Protein AF-A0A2P9BVN7-F1 (afdb_monomer_lite)

Radius of gyration: 38.84 Å; chains: 1; bounding box: 93×52×122 Å

Foldseek 3Di:
DVVVVVVVVVVVVVVVVPVVDPPFDFDWDDPPDQAPDTWTAGPVRDIQHDEDPQADDRRRPHGDDCCFPRVPDPPDPDTSVVVAAVWDADSDPVRIAHDLPQQADDRGSPQGDDQQRDPVSPQQVQFRWDADVVQLEIDTHHDPQFDFDPPDQWDWDDGPPDTHTYGGHRPDGDDPDPDPDDDDPDPDVDDDDDDDD

pLDDT: mean 83.1, std 14.67, range [40.97, 97.5]

Structure (mmCIF, N/CA/C/O backbone):
data_AF-A0A2P9BVN7-F1
#
_entry.id   AF-A0A2P9BVN7-F1
#
loop_
_atom_site.group_PDB
_atom_site.id
_atom_site.type_symbol
_atom_site.label_atom_id
_atom_site.label_alt_id
_atom_site.label_comp_id
_atom_site.label_asym_id
_atom_site.label_entity_id
_atom_site.label_seq_id
_atom_site.pdbx_PDB_ins_code
_atom_site.Cartn_x
_atom_site.Cartn_y
_atom_site.Cartn_z
_atom_site.occupancy
_atom_site.B_iso_or_equiv
_atom_site.auth_seq_id
_atom_site.auth_comp_id
_atom_site.auth_asym_id
_atom_site.auth_atom_id
_atom_site.pdbx_PDB_model_num
ATOM 1 N N . MET A 1 1 ? -20.961 -39.407 68.412 1.00 56.50 1 MET A N 1
ATOM 2 C CA . MET A 1 1 ? -19.931 -38.350 68.551 1.00 56.50 1 MET A CA 1
ATOM 3 C C . MET A 1 1 ? -19.096 -38.144 67.285 1.00 56.50 1 MET A C 1
ATOM 5 O O . MET A 1 1 ? -19.063 -37.023 66.804 1.00 56.50 1 MET A O 1
ATOM 9 N N . PHE A 1 2 ? -18.500 -39.183 66.683 1.00 54.12 2 PHE A N 1
ATOM 10 C CA . PHE A 1 2 ? -17.603 -39.045 65.514 1.00 54.12 2 PHE A CA 1
ATOM 11 C C . PHE A 1 2 ? -18.222 -38.421 64.242 1.00 54.12 2 PHE A C 1
ATOM 13 O O . PHE A 1 2 ? -17.578 -37.610 63.584 1.00 54.12 2 PHE A O 1
ATOM 20 N N . ARG A 1 3 ? -19.485 -38.735 63.909 1.00 56.94 3 ARG A N 1
ATOM 21 C CA . ARG A 1 3 ? -20.159 -38.175 62.716 1.00 56.94 3 ARG A CA 1
ATOM 22 C C . ARG A 1 3 ? -20.467 -36.677 62.811 1.00 56.94 3 ARG A C 1
ATOM 24 O O . ARG A 1 3 ? -20.423 -35.986 61.802 1.00 56.94 3 ARG A O 1
ATOM 31 N N . PHE A 1 4 ? -20.736 -36.171 64.015 1.00 59.38 4 PHE A N 1
ATOM 32 C CA . PHE A 1 4 ? -20.960 -34.737 64.239 1.00 59.38 4 PHE A CA 1
ATOM 33 C C . PHE A 1 4 ? -19.665 -33.935 64.074 1.00 59.38 4 PHE A C 1
ATOM 35 O O . PHE A 1 4 ? -19.679 -32.848 63.511 1.00 59.38 4 PHE A O 1
ATOM 42 N N . TYR A 1 5 ? -18.535 -34.503 64.501 1.00 63.19 5 TYR A N 1
ATOM 43 C CA . TYR A 1 5 ? -17.227 -33.859 64.392 1.00 63.19 5 TYR A CA 1
ATOM 44 C C . TYR A 1 5 ? -16.761 -33.735 62.931 1.00 63.19 5 TYR A C 1
ATOM 46 O O . TYR A 1 5 ? -16.241 -32.697 62.534 1.00 63.19 5 TYR A O 1
ATOM 54 N N . GLN A 1 6 ? -17.036 -34.745 62.095 1.00 68.62 6 GLN A N 1
ATOM 55 C CA . GLN A 1 6 ? -16.766 -34.676 60.652 1.00 68.62 6 GLN A CA 1
ATOM 56 C C . GLN A 1 6 ? -17.621 -33.626 59.925 1.00 68.62 6 GLN A C 1
ATOM 58 O O . GLN A 1 6 ? -17.113 -32.947 59.037 1.00 68.62 6 GLN A O 1
ATOM 63 N N . LEU A 1 7 ? -18.889 -33.453 60.318 1.00 69.62 7 LEU A N 1
ATOM 64 C CA . LEU A 1 7 ? -19.764 -32.404 59.776 1.00 69.62 7 LEU A CA 1
ATOM 65 C C . LEU A 1 7 ? -19.254 -30.997 60.116 1.00 69.62 7 LEU A C 1
ATOM 67 O O . LEU A 1 7 ? -19.252 -30.122 59.254 1.00 69.62 7 LEU A O 1
ATOM 71 N N . ILE A 1 8 ? -18.775 -30.795 61.346 1.00 76.19 8 ILE A N 1
ATOM 72 C CA . ILE A 1 8 ? -18.228 -29.508 61.799 1.00 76.19 8 ILE A CA 1
ATOM 73 C C . ILE A 1 8 ? -16.921 -29.180 61.065 1.00 76.19 8 ILE A C 1
ATOM 75 O O . ILE A 1 8 ? -16.754 -28.057 60.599 1.00 76.19 8 ILE A O 1
ATOM 79 N N . ILE A 1 9 ? -16.024 -30.158 60.893 1.00 76.88 9 ILE A N 1
ATOM 80 C CA . ILE A 1 9 ? -14.783 -29.973 60.121 1.00 76.88 9 ILE A CA 1
ATOM 81 C C . ILE A 1 9 ? -15.097 -29.662 58.652 1.00 76.88 9 ILE A C 1
ATOM 83 O O . ILE A 1 9 ? -14.480 -28.773 58.073 1.00 76.88 9 ILE A O 1
ATOM 87 N N . GLY A 1 10 ? -16.076 -30.350 58.056 1.00 74.94 10 GLY A N 1
ATOM 88 C CA . GLY A 1 10 ? -16.514 -30.083 56.684 1.00 74.94 10 GLY A CA 1
ATOM 89 C C . GLY A 1 10 ? -17.050 -28.660 56.501 1.00 74.94 10 GLY A C 1
ATOM 90 O O . GLY A 1 10 ? -16.651 -27.975 55.564 1.00 74.94 10 GLY A O 1
ATOM 91 N N . LEU A 1 11 ? -17.889 -28.184 57.428 1.00 76.56 11 LEU A N 1
ATOM 92 C CA . LEU A 1 11 ? -18.397 -26.807 57.433 1.00 76.56 11 LEU A CA 1
ATOM 93 C C . LEU A 1 11 ? -17.270 -25.780 57.593 1.00 76.56 11 LEU A C 1
ATOM 95 O O . LEU A 1 11 ? -17.215 -24.825 56.825 1.00 76.56 11 LEU A O 1
ATOM 99 N N . LEU A 1 12 ? -16.344 -25.992 58.532 1.00 75.50 12 LEU A N 1
ATOM 100 C CA . LEU A 1 12 ? -15.201 -25.097 58.745 1.00 75.50 12 LEU A CA 1
ATOM 101 C C . LEU A 1 12 ? -14.278 -25.026 57.521 1.00 75.50 12 LEU A C 1
ATOM 103 O O . LEU A 1 12 ? -13.792 -23.949 57.190 1.00 75.50 12 LEU A O 1
ATOM 107 N N . LEU A 1 13 ? -14.073 -26.142 56.814 1.00 72.44 13 LEU A N 1
ATOM 108 C CA . LEU A 1 13 ? -13.312 -26.159 55.565 1.00 72.44 13 LEU A CA 1
ATOM 109 C C . LEU A 1 13 ? -14.044 -25.412 54.444 1.00 72.44 13 LEU A C 1
ATOM 111 O O . LEU A 1 13 ? -13.405 -24.656 53.724 1.00 72.44 13 LEU A O 1
ATOM 115 N N . ILE A 1 14 ? -15.367 -25.559 54.316 1.00 70.19 14 ILE A N 1
ATOM 116 C CA . ILE A 1 14 ? -16.163 -24.807 53.330 1.00 70.19 14 ILE A CA 1
ATOM 117 C C . ILE A 1 14 ? -16.091 -23.300 53.606 1.00 70.19 14 ILE A C 1
ATOM 119 O O . ILE A 1 14 ? -15.842 -22.538 52.677 1.00 70.19 14 ILE A O 1
ATOM 123 N N . PHE A 1 15 ? -16.231 -22.867 54.864 1.00 66.75 15 PHE A N 1
ATOM 124 C CA . PHE A 1 15 ? -16.061 -21.458 55.241 1.00 66.75 15 PHE A CA 1
ATOM 125 C C . PHE A 1 15 ? -14.635 -20.954 54.965 1.00 66.75 15 PHE A C 1
ATOM 127 O O . PHE A 1 15 ? -14.479 -19.887 54.381 1.00 66.75 15 PHE A O 1
ATOM 134 N N . TYR A 1 16 ? -13.603 -21.749 55.271 1.00 67.69 16 TYR A N 1
ATOM 135 C CA . TYR A 1 16 ? -12.208 -21.428 54.942 1.00 67.69 16 TYR A CA 1
ATOM 136 C C . TYR A 1 16 ? -11.966 -21.313 53.426 1.00 67.69 16 TYR A C 1
ATOM 138 O O . TYR A 1 16 ? -11.215 -20.450 52.974 1.00 67.69 16 TYR A O 1
ATOM 146 N N . PHE A 1 17 ? -12.608 -22.160 52.615 1.00 59.84 17 PHE A N 1
ATOM 147 C CA . PHE A 1 17 ? -12.540 -22.067 51.156 1.00 59.84 17 PHE A CA 1
ATOM 148 C C . PHE A 1 17 ? -13.314 -20.854 50.616 1.00 59.84 17 PHE A C 1
ATOM 150 O O . PHE A 1 17 ? -12.826 -20.208 49.693 1.00 59.84 17 PHE A O 1
ATOM 157 N N . LEU A 1 18 ? -14.460 -20.497 51.201 1.00 58.28 18 LEU A N 1
ATOM 158 C CA . LEU A 1 18 ? -15.236 -19.314 50.810 1.00 58.28 18 LEU A CA 1
ATOM 159 C C . LEU A 1 18 ? -14.530 -17.995 51.163 1.00 58.28 18 LEU A C 1
ATOM 161 O O . LEU A 1 18 ? -14.617 -17.055 50.387 1.00 58.28 18 LEU A O 1
ATOM 165 N N . GLU A 1 19 ? -13.785 -17.923 52.270 1.00 57.88 19 GLU A N 1
ATOM 166 C CA . GLU A 1 19 ? -12.965 -16.741 52.598 1.00 57.88 19 GLU A CA 1
ATOM 167 C C . GLU A 1 19 ? -11.721 -16.608 51.705 1.00 57.88 19 GLU A C 1
ATOM 169 O O . GLU A 1 19 ? -11.224 -15.507 51.472 1.00 57.88 19 GLU A O 1
ATOM 174 N N . LYS A 1 20 ? -11.192 -17.727 51.195 1.00 56.47 20 LYS A N 1
ATOM 175 C CA . LYS A 1 20 ? -9.976 -17.743 50.368 1.00 56.47 20 LYS A CA 1
ATOM 176 C C . LYS A 1 20 ? -10.253 -17.464 48.889 1.00 56.47 20 LYS A C 1
ATOM 178 O O . LYS A 1 20 ? -9.369 -16.990 48.177 1.00 56.47 20 LYS A O 1
ATOM 183 N N . TYR A 1 21 ? -11.470 -17.751 48.435 1.00 57.88 21 TYR A N 1
ATOM 184 C CA . TYR A 1 21 ? -11.971 -17.376 47.121 1.00 57.88 21 TYR A CA 1
ATOM 185 C C . TYR A 1 21 ? -12.874 -16.152 47.276 1.00 57.88 21 TYR A C 1
ATOM 187 O O . TYR A 1 21 ? -14.077 -16.294 47.469 1.00 57.88 21 TYR A O 1
ATOM 195 N N . ASN A 1 22 ? -12.307 -14.949 47.140 1.00 49.94 22 ASN A N 1
ATOM 196 C CA . ASN A 1 22 ? -13.095 -13.751 46.843 1.00 49.94 22 ASN A CA 1
ATOM 197 C C . ASN A 1 22 ? -13.774 -13.962 45.483 1.00 49.94 22 ASN A C 1
ATOM 199 O O . ASN A 1 22 ? -13.232 -13.616 44.434 1.00 49.94 22 ASN A O 1
ATOM 203 N N . ILE A 1 23 ? -14.939 -14.608 45.491 1.00 57.91 23 ILE A N 1
ATOM 204 C CA . ILE A 1 23 ? -15.834 -14.662 44.344 1.00 57.91 23 ILE A CA 1
ATOM 205 C C . ILE A 1 23 ? -16.400 -13.252 44.238 1.00 57.91 23 ILE A C 1
ATOM 207 O O . ILE A 1 23 ? -17.383 -12.913 44.892 1.00 57.91 23 ILE A O 1
ATOM 211 N N . THR A 1 24 ? -15.723 -12.404 43.469 1.00 57.44 24 THR A N 1
ATOM 212 C CA . THR A 1 24 ? -16.203 -11.066 43.142 1.00 57.44 24 THR A CA 1
ATOM 213 C C . THR A 1 24 ? -17.508 -11.228 42.369 1.00 57.44 24 THR A C 1
ATOM 215 O O . THR A 1 24 ? -17.513 -11.562 41.183 1.00 57.44 24 THR A O 1
ATOM 218 N N . PHE A 1 25 ? -18.638 -11.057 43.051 1.00 61.78 25 PHE A N 1
ATOM 219 C CA . PHE A 1 25 ? -19.948 -11.088 42.415 1.00 61.78 25 PHE A CA 1
ATOM 220 C C . PHE A 1 25 ? -20.148 -9.769 41.671 1.00 61.78 25 PHE A C 1
ATOM 222 O O . PHE A 1 25 ? -20.541 -8.768 42.267 1.00 61.78 25 PHE A O 1
ATOM 229 N N . CYS A 1 26 ? -19.889 -9.769 40.362 1.00 67.56 26 CYS A N 1
ATOM 230 C CA . CYS A 1 26 ? -20.399 -8.718 39.488 1.00 67.56 26 CYS A CA 1
ATOM 231 C C . CYS A 1 26 ? -21.925 -8.810 39.516 1.00 67.56 26 CYS A C 1
ATOM 233 O O . CYS A 1 26 ? -22.494 -9.823 39.110 1.00 67.56 26 CYS A O 1
ATOM 235 N N . LYS A 1 27 ? -22.582 -7.788 40.063 1.00 80.19 27 LYS A N 1
ATOM 236 C CA . LYS A 1 27 ? -24.043 -7.692 40.051 1.00 80.19 27 LYS A CA 1
ATOM 237 C C . LYS A 1 27 ? -24.467 -6.829 38.882 1.00 80.19 27 LYS A C 1
ATOM 239 O O . LYS A 1 27 ? -23.836 -5.803 38.636 1.00 80.19 27 LYS A O 1
ATOM 244 N N . ASP A 1 28 ? -25.549 -7.213 38.223 1.00 85.69 28 ASP A N 1
ATOM 245 C CA . ASP A 1 28 ? -26.169 -6.367 37.210 1.00 85.69 28 ASP A CA 1
ATOM 246 C C . ASP A 1 28 ? -26.603 -5.035 37.831 1.00 85.69 28 ASP A C 1
ATOM 248 O O . ASP A 1 28 ? -27.020 -4.961 38.995 1.00 85.69 28 ASP A O 1
ATOM 252 N N . CYS A 1 29 ? -26.493 -3.964 37.054 1.00 86.38 29 CYS A N 1
ATOM 253 C CA . CYS A 1 29 ? -26.949 -2.649 37.481 1.00 86.38 29 CYS A CA 1
ATOM 254 C C . CYS A 1 29 ? -28.466 -2.610 37.698 1.00 86.38 29 CYS A C 1
ATOM 256 O O . CYS A 1 29 ? -29.245 -3.229 36.974 1.00 86.38 29 CYS A O 1
ATOM 258 N N . VAL A 1 30 ? -28.904 -1.797 38.661 1.00 84.62 30 VAL A N 1
ATOM 259 C CA . VAL A 1 30 ? -30.325 -1.477 38.824 1.00 84.62 30 VAL A CA 1
ATOM 260 C C . VAL A 1 30 ? -30.715 -0.442 37.772 1.00 84.62 30 VAL A C 1
ATOM 262 O O . VAL A 1 30 ? -30.080 0.605 37.661 1.00 84.62 30 VAL A O 1
ATOM 265 N N . ASN A 1 31 ? -31.767 -0.723 37.005 1.00 82.25 31 ASN A N 1
ATOM 266 C CA . ASN A 1 31 ? -32.313 0.237 36.049 1.00 82.25 31 ASN A CA 1
ATOM 267 C C . ASN A 1 31 ? -32.971 1.430 36.769 1.00 82.25 31 ASN A C 1
ATOM 269 O O . ASN A 1 31 ? -33.687 1.213 37.751 1.00 82.25 31 ASN A O 1
ATOM 273 N N . PRO A 1 32 ? -32.812 2.672 36.267 1.00 84.44 32 PRO A N 1
ATOM 274 C CA . PRO A 1 32 ? -32.153 3.054 35.010 1.00 84.44 32 PRO A CA 1
ATOM 275 C C . PRO A 1 32 ? -30.629 3.235 35.135 1.00 84.44 32 PRO A C 1
ATOM 277 O O . PRO A 1 32 ? -30.142 3.777 36.124 1.00 84.44 32 PRO A O 1
ATOM 280 N N . HIS A 1 33 ? -29.886 2.857 34.090 1.00 87.38 33 HIS A N 1
ATOM 281 C CA . HIS A 1 33 ? -28.441 3.086 33.981 1.00 87.38 33 HIS A CA 1
ATOM 282 C C . HIS A 1 33 ? -28.049 3.737 32.646 1.00 87.38 33 HIS A C 1
ATOM 284 O O . HIS A 1 33 ? -28.783 3.665 31.663 1.00 87.38 33 HIS A O 1
ATOM 290 N N . ASN A 1 34 ? -26.860 4.347 32.595 1.00 90.25 34 ASN A N 1
ATOM 291 C CA . ASN A 1 34 ? -26.387 5.092 31.420 1.00 90.25 34 ASN A CA 1
ATOM 292 C C . ASN A 1 34 ? -25.672 4.252 30.346 1.00 90.25 34 ASN A C 1
ATOM 294 O O . ASN A 1 34 ? -25.486 4.766 29.238 1.00 90.25 34 ASN A O 1
ATOM 298 N N . CYS A 1 35 ? -25.294 3.001 30.645 1.00 92.00 35 CYS A N 1
ATOM 299 C CA . CYS A 1 35 ? -24.662 2.103 29.673 1.00 92.00 35 CYS A CA 1
ATOM 300 C C . CYS A 1 35 ? -25.594 1.817 28.494 1.00 92.00 35 CYS A C 1
ATOM 302 O O . CYS A 1 35 ? -26.784 1.577 28.694 1.00 92.00 35 CYS A O 1
ATOM 304 N N . LYS A 1 36 ? -25.038 1.797 27.278 1.00 93.56 36 LYS A N 1
ATOM 305 C CA . LYS A 1 36 ? -25.763 1.386 26.068 1.00 93.56 36 LYS A CA 1
ATOM 306 C C . LYS A 1 36 ? -26.104 -0.113 26.050 1.00 93.56 36 LYS A C 1
ATOM 308 O O . LYS A 1 36 ? -27.169 -0.468 25.554 1.00 93.56 36 LYS A O 1
ATOM 313 N N . HIS A 1 37 ? -25.207 -0.949 26.579 1.00 90.94 37 HIS A N 1
ATOM 314 C CA . HIS A 1 37 ? -25.335 -2.415 26.640 1.00 90.94 37 HIS A CA 1
ATOM 315 C C . HIS A 1 37 ? -25.238 -2.902 28.091 1.00 90.94 37 HIS A C 1
ATOM 317 O O . HIS A 1 37 ? -25.788 -2.260 28.987 1.00 90.94 37 HIS A O 1
ATOM 323 N N . ASP A 1 38 ? -24.542 -4.017 28.320 1.00 90.69 38 ASP A N 1
ATOM 324 C CA . ASP A 1 38 ? -24.439 -4.666 29.621 1.00 90.69 38 ASP A CA 1
ATOM 325 C C . ASP A 1 38 ? -23.754 -3.772 30.662 1.00 90.69 38 ASP A C 1
ATOM 327 O O . ASP A 1 38 ? -22.760 -3.085 30.390 1.00 90.69 38 ASP A O 1
ATOM 331 N N . CYS A 1 39 ? -24.296 -3.805 31.879 1.00 91.81 39 CYS A N 1
ATOM 332 C CA . CYS A 1 39 ? -23.891 -2.963 32.993 1.00 91.81 39 CYS A CA 1
ATOM 333 C C . CYS A 1 39 ? -23.713 -3.793 34.260 1.00 91.81 39 CYS A C 1
ATOM 335 O O . CYS A 1 39 ? -24.646 -4.470 34.694 1.00 91.81 39 CYS A O 1
ATOM 337 N N . TYR A 1 40 ? -22.553 -3.649 34.900 1.00 90.50 40 TYR A N 1
ATOM 338 C CA . TYR A 1 40 ? -22.226 -4.318 36.156 1.00 90.50 40 TYR A CA 1
ATOM 339 C C . TYR A 1 40 ? -21.770 -3.324 37.223 1.00 90.50 40 TYR A C 1
ATOM 341 O O . TYR A 1 40 ? -21.139 -2.309 36.926 1.00 90.50 40 TYR A O 1
ATOM 349 N N . VAL A 1 41 ? -22.058 -3.635 38.483 1.00 88.00 41 VAL A N 1
ATOM 350 C CA . VAL A 1 41 ? -21.594 -2.886 39.653 1.00 88.00 41 VAL A CA 1
ATOM 351 C C . VAL A 1 41 ? -20.525 -3.697 40.380 1.00 88.00 41 VAL A C 1
ATOM 353 O O . VAL A 1 41 ? -20.730 -4.868 40.707 1.00 88.00 41 VAL A O 1
ATOM 356 N N . LEU A 1 42 ? -19.383 -3.057 40.627 1.00 83.44 42 LEU A N 1
ATOM 357 C CA . LEU A 1 42 ? -18.269 -3.592 41.413 1.00 83.44 42 LEU A CA 1
ATOM 358 C C . LEU A 1 42 ? -18.437 -3.255 42.905 1.00 83.44 42 LEU A C 1
ATOM 360 O O . LEU A 1 42 ? -19.229 -2.386 43.267 1.00 83.44 42 LEU A O 1
ATOM 364 N N . GLU A 1 43 ? -17.651 -3.900 43.771 1.00 74.31 43 GLU A N 1
ATOM 365 C CA . GLU A 1 43 ? -17.751 -3.782 45.241 1.00 74.31 43 GLU A CA 1
ATOM 366 C C . GLU A 1 43 ? -17.656 -2.331 45.771 1.00 74.31 43 GLU A C 1
ATOM 368 O O . GLU A 1 43 ? -18.271 -2.007 46.783 1.00 74.31 43 GLU A O 1
ATOM 373 N N . ASP A 1 44 ? -16.995 -1.429 45.037 1.00 76.88 44 ASP A N 1
ATOM 374 C CA . ASP A 1 44 ? -16.857 -0.000 45.372 1.00 76.88 44 ASP A CA 1
ATOM 375 C C . ASP A 1 44 ? -18.019 0.896 44.872 1.00 76.88 44 ASP A C 1
ATOM 377 O O . ASP A 1 44 ? -17.838 2.107 44.732 1.00 76.88 44 ASP A O 1
ATOM 381 N N . ASN A 1 45 ? -19.183 0.343 44.501 1.00 76.12 45 ASN A N 1
ATOM 382 C CA . ASN A 1 45 ? -20.253 1.065 43.779 1.00 76.12 45 ASN A CA 1
ATOM 383 C C . ASN A 1 45 ? -19.804 1.681 42.436 1.00 76.12 45 ASN A C 1
ATOM 385 O O . ASN A 1 45 ? -20.439 2.597 41.908 1.00 76.12 45 ASN A O 1
ATOM 389 N N . LYS A 1 46 ? -18.710 1.184 41.851 1.00 82.75 46 LYS A N 1
ATOM 390 C CA . LYS A 1 46 ? -18.262 1.607 40.519 1.00 82.75 46 LYS A CA 1
ATOM 391 C C . LYS A 1 46 ? -19.072 0.876 39.456 1.00 82.75 46 LYS A C 1
ATOM 393 O O . LYS A 1 46 ? -19.160 -0.351 39.483 1.00 82.75 46 LYS A O 1
ATOM 398 N N . GLN A 1 47 ? -19.630 1.640 38.525 1.00 86.38 47 GLN A N 1
ATOM 399 C CA . GLN A 1 47 ? -20.355 1.124 37.373 1.00 86.38 47 GLN A CA 1
ATOM 400 C C . GLN A 1 47 ? -19.376 0.797 36.240 1.00 86.38 47 GLN A C 1
ATOM 402 O O . GLN A 1 47 ? -18.540 1.624 35.876 1.00 86.38 47 GLN A O 1
ATOM 407 N N . LEU A 1 48 ? -19.495 -0.403 35.685 1.00 89.69 48 LEU A N 1
ATOM 408 C CA . LEU A 1 48 ? -18.739 -0.885 34.538 1.00 89.69 48 LEU A CA 1
ATOM 409 C C . LEU A 1 48 ? -19.713 -1.168 33.392 1.00 89.69 48 LEU A C 1
ATOM 411 O O . LEU A 1 48 ? -20.597 -2.012 33.534 1.00 89.69 48 LEU A O 1
ATOM 415 N N . CYS A 1 49 ? -19.528 -0.494 32.258 1.00 92.50 49 CYS A N 1
ATOM 416 C CA . CYS A 1 49 ? -20.228 -0.817 31.018 1.00 92.50 49 CYS A CA 1
ATOM 417 C C . CYS A 1 49 ? -19.347 -1.730 30.154 1.00 92.50 49 CYS A C 1
ATOM 419 O O . CYS A 1 49 ? -18.186 -1.401 29.898 1.00 92.50 49 CYS A O 1
ATOM 421 N N . LEU A 1 50 ? -19.887 -2.858 29.687 1.00 93.00 50 LEU A N 1
ATOM 422 C CA . LEU A 1 50 ? -19.234 -3.680 28.666 1.00 93.00 50 LEU A CA 1
ATOM 423 C C . LEU A 1 50 ? -19.684 -3.202 27.284 1.00 93.00 50 LEU A C 1
ATOM 425 O O . LEU A 1 50 ? -20.860 -3.276 26.937 1.00 93.00 50 LEU A O 1
ATOM 429 N N . CYS A 1 51 ? -18.737 -2.681 26.507 1.00 93.44 51 CYS A N 1
ATOM 430 C CA . CYS A 1 51 ? -18.996 -2.176 25.163 1.00 93.44 51 CYS A CA 1
ATOM 431 C C . CYS A 1 51 ? -18.847 -3.278 24.115 1.00 93.44 51 CYS A C 1
ATOM 433 O O . CYS A 1 51 ? -18.028 -4.187 24.275 1.00 93.44 51 CYS A O 1
ATOM 435 N N . ASN A 1 52 ? -19.574 -3.153 23.002 1.00 91.44 52 ASN A N 1
ATOM 436 C CA . ASN A 1 52 ? -19.305 -3.981 21.831 1.00 91.44 52 ASN A CA 1
ATOM 437 C C . ASN A 1 52 ? -17.958 -3.607 21.200 1.00 91.44 52 ASN A C 1
ATOM 439 O O . ASN A 1 52 ? -17.405 -2.535 21.445 1.00 91.44 52 ASN A O 1
ATOM 443 N N . GLU A 1 53 ? -17.428 -4.485 20.345 1.00 88.75 53 GLU A N 1
ATOM 444 C CA . GLU A 1 53 ? -16.059 -4.355 19.836 1.00 88.75 53 GLU A CA 1
ATOM 445 C C . GLU A 1 53 ? -15.778 -3.025 19.112 1.00 88.75 53 GLU A C 1
ATOM 447 O O . GLU A 1 53 ? -14.631 -2.573 19.102 1.00 88.75 53 GLU A O 1
ATOM 452 N N . ASN A 1 54 ? -16.789 -2.419 18.478 1.00 88.12 54 ASN A N 1
ATOM 453 C CA . ASN A 1 54 ? -16.675 -1.186 17.693 1.00 88.12 54 ASN A CA 1
ATOM 454 C C . ASN A 1 54 ? -17.009 0.095 18.487 1.00 88.12 54 ASN A C 1
ATOM 456 O O . ASN A 1 54 ? -17.017 1.193 17.922 1.00 88.12 54 ASN A O 1
ATOM 460 N N . GLU A 1 55 ? -17.273 -0.037 19.783 1.00 92.12 55 GLU A N 1
ATOM 461 C CA . GLU A 1 55 ? -17.703 1.043 20.662 1.00 92.12 55 GLU A CA 1
ATOM 462 C C . GLU A 1 55 ? -16.679 1.339 21.751 1.00 92.12 55 GLU A C 1
ATOM 464 O O . GLU A 1 55 ? -15.828 0.518 22.097 1.00 92.12 55 GLU A O 1
ATOM 469 N N . LYS A 1 56 ? -16.785 2.543 22.305 1.00 91.06 56 LYS A N 1
ATOM 470 C CA . LYS A 1 56 ? -15.919 3.035 23.366 1.00 91.06 56 LYS A CA 1
ATOM 471 C C . LYS A 1 56 ? -16.616 4.091 24.226 1.00 91.06 56 LYS A C 1
ATOM 473 O O . LYS A 1 56 ? -17.762 4.486 23.989 1.00 91.06 56 LYS A O 1
ATOM 478 N N . GLY A 1 57 ? -15.858 4.598 25.193 1.00 91.75 57 GLY A N 1
ATOM 479 C CA . GLY A 1 57 ? -16.312 5.593 26.157 1.00 91.75 57 GLY A CA 1
ATOM 480 C C . GLY A 1 57 ? -16.946 4.937 27.378 1.00 91.75 57 GLY A C 1
ATOM 481 O O . GLY A 1 57 ? -17.254 3.749 27.368 1.00 91.75 57 GLY A O 1
ATOM 482 N N . ILE A 1 58 ? -17.136 5.725 28.436 1.00 92.06 58 ILE A N 1
ATOM 483 C CA . ILE A 1 58 ? -17.594 5.209 29.735 1.00 92.06 58 ILE A CA 1
ATOM 484 C C . ILE A 1 58 ? -18.990 4.566 29.663 1.00 92.06 58 ILE A C 1
ATOM 486 O O . ILE A 1 58 ? -19.260 3.640 30.411 1.00 92.06 58 ILE A O 1
ATOM 490 N N . ASP A 1 59 ? -19.823 5.015 28.716 1.00 94.56 59 ASP A N 1
ATOM 491 C CA . ASP A 1 59 ? -21.203 4.557 28.497 1.00 94.56 59 ASP A CA 1
ATOM 492 C C . ASP A 1 59 ? -21.388 3.721 27.211 1.00 94.56 59 ASP A C 1
ATOM 494 O O . ASP A 1 59 ? -22.520 3.374 26.861 1.00 94.56 59 ASP A O 1
ATOM 498 N N . CYS A 1 60 ? -20.316 3.443 26.458 1.00 94.69 60 CYS A N 1
ATOM 499 C CA . CYS A 1 60 ? -20.368 2.753 25.155 1.00 94.69 60 CYS A CA 1
ATOM 500 C C . CYS A 1 60 ? -21.199 3.472 24.067 1.00 94.69 60 CYS A C 1
ATOM 502 O O . CYS A 1 60 ? -21.791 2.842 23.190 1.00 94.69 60 CYS A O 1
ATOM 504 N N . LYS A 1 61 ? -21.287 4.807 24.125 1.00 94.75 61 LYS A N 1
ATOM 505 C CA . LYS A 1 61 ? -22.055 5.629 23.164 1.00 94.75 61 LYS A CA 1
ATOM 506 C C . LYS A 1 61 ? -21.210 6.170 22.011 1.00 94.75 61 LYS A C 1
ATOM 508 O O . LYS A 1 61 ? -21.767 6.666 21.035 1.00 94.75 61 LYS A O 1
ATOM 513 N N . GLU A 1 62 ? -19.888 6.085 22.117 1.00 91.81 62 GLU A N 1
ATOM 514 C CA . GLU A 1 62 ? -18.952 6.527 21.086 1.00 91.81 62 GLU A CA 1
ATOM 515 C C . GLU A 1 62 ? -18.447 5.336 20.271 1.00 91.81 62 GLU A C 1
ATOM 517 O O . GLU A 1 62 ? -18.432 4.206 20.752 1.00 91.81 62 GLU A O 1
ATOM 522 N N . THR A 1 63 ? -17.981 5.591 19.051 1.00 91.25 63 THR A N 1
ATOM 523 C CA . THR A 1 63 ? -17.305 4.597 18.209 1.00 91.25 63 THR A CA 1
ATOM 524 C C . THR A 1 63 ? -15.825 4.922 18.070 1.00 91.25 63 THR A C 1
ATOM 526 O O . THR A 1 63 ? -15.397 6.065 18.270 1.00 91.25 63 THR A O 1
ATOM 529 N N . TRP A 1 64 ? -15.032 3.921 17.701 1.00 91.00 64 TRP A N 1
ATOM 530 C CA . TRP A 1 64 ? -13.625 4.130 17.375 1.00 91.00 64 TRP A CA 1
ATOM 531 C C . TRP A 1 64 ? -13.457 5.037 16.152 1.00 91.00 64 TRP A C 1
ATOM 533 O O . TRP A 1 64 ? -14.156 4.905 15.150 1.00 91.00 64 TRP A O 1
ATOM 543 N N . ASN A 1 65 ? -12.496 5.949 16.238 1.00 90.06 65 ASN A N 1
ATOM 544 C CA . ASN A 1 65 ? -12.019 6.802 15.163 1.00 90.06 65 ASN A CA 1
ATOM 545 C C . ASN A 1 65 ? -10.492 6.683 15.093 1.00 90.06 65 ASN A C 1
ATOM 547 O O . ASN A 1 65 ? -9.733 7.522 15.592 1.00 90.06 65 ASN A O 1
ATOM 551 N N . VAL A 1 66 ? -10.059 5.580 14.484 1.00 91.56 66 VAL A N 1
ATOM 552 C CA . VAL A 1 66 ? -8.645 5.222 14.339 1.00 91.56 66 VAL A CA 1
ATOM 553 C C . VAL A 1 66 ? -7.892 6.243 13.489 1.00 91.56 66 VAL A C 1
ATOM 555 O O . VAL A 1 66 ? -6.750 6.560 13.798 1.00 91.56 66 VAL A O 1
ATOM 558 N N . CYS A 1 67 ? -8.531 6.804 12.459 1.00 90.94 67 CYS A N 1
ATOM 559 C CA . CYS A 1 67 ? -7.876 7.749 11.559 1.00 90.94 67 CYS A CA 1
ATOM 560 C C . CYS A 1 67 ? -7.505 9.076 12.232 1.00 90.94 67 CYS A C 1
ATOM 562 O O . CYS A 1 67 ? -6.529 9.687 11.816 1.00 90.94 67 CYS A O 1
ATOM 564 N N . GLU A 1 68 ? -8.235 9.515 13.262 1.00 88.50 68 GLU A N 1
ATOM 565 C CA . GLU A 1 68 ? -7.987 10.819 13.893 1.00 88.50 68 GLU A CA 1
ATOM 566 C C . GLU A 1 68 ? -7.314 10.723 15.264 1.00 88.50 68 GLU A C 1
ATOM 568 O O . GLU A 1 68 ? -6.353 11.453 15.518 1.00 88.50 68 GLU A O 1
ATOM 573 N N . LYS A 1 69 ? -7.816 9.858 16.158 1.00 85.94 69 LYS A N 1
ATOM 574 C CA . LYS A 1 69 ? -7.430 9.894 17.584 1.00 85.94 69 LYS A CA 1
ATOM 575 C C . LYS A 1 69 ? -7.231 8.541 18.261 1.00 85.94 69 LYS A C 1
ATOM 577 O O . LYS A 1 69 ? -6.572 8.487 19.291 1.00 85.94 69 LYS A O 1
ATOM 582 N N . ASP A 1 70 ? -7.756 7.456 17.700 1.00 89.75 70 ASP A N 1
ATOM 583 C CA . ASP A 1 70 ? -7.739 6.139 18.347 1.00 89.75 70 ASP A CA 1
ATOM 584 C C . ASP A 1 70 ? -6.741 5.153 17.716 1.00 89.75 70 ASP A C 1
ATOM 586 O O . ASP A 1 70 ? -6.909 3.942 17.831 1.00 89.75 70 ASP A O 1
ATOM 590 N N . CYS A 1 71 ? -5.701 5.641 17.033 1.00 88.00 71 CYS A N 1
ATOM 591 C CA . CYS A 1 71 ? -4.704 4.772 16.396 1.00 88.00 71 CYS A CA 1
ATOM 592 C C . CYS A 1 71 ? -3.742 4.077 17.370 1.00 88.00 71 CYS A C 1
ATOM 594 O O . CYS A 1 71 ? -3.088 3.115 16.976 1.00 88.00 71 CYS A O 1
ATOM 596 N N . ASN A 1 72 ? -3.653 4.543 18.622 1.00 84.31 72 ASN A N 1
ATOM 597 C CA . ASN A 1 72 ? -2.838 3.956 19.694 1.00 84.31 72 ASN A CA 1
ATOM 598 C C . ASN A 1 72 ? -1.404 3.561 19.264 1.00 84.31 72 ASN A C 1
ATOM 600 O O . ASN A 1 72 ? -0.926 2.460 19.547 1.00 84.31 72 ASN A O 1
ATOM 604 N N . ILE A 1 73 ? -0.721 4.457 18.544 1.00 83.25 73 ILE A N 1
ATOM 605 C CA . ILE A 1 73 ? 0.650 4.242 18.069 1.00 83.25 73 ILE A CA 1
ATOM 606 C C . ILE A 1 73 ? 1.624 4.657 19.176 1.00 83.25 73 ILE A C 1
ATOM 608 O O . ILE A 1 73 ? 1.731 5.833 19.521 1.00 83.25 73 ILE A O 1
ATOM 612 N N . TYR A 1 74 ? 2.347 3.689 19.743 1.00 81.00 74 TYR A N 1
ATOM 613 C CA . TYR A 1 74 ? 3.324 3.948 20.802 1.00 81.00 74 TYR A CA 1
ATOM 614 C C . TYR A 1 74 ? 4.542 4.725 20.290 1.00 81.00 74 TYR A C 1
ATOM 616 O O . TYR A 1 74 ? 5.127 4.382 19.266 1.00 81.00 74 TYR A O 1
ATOM 624 N N . GLY A 1 75 ? 4.969 5.730 21.060 1.00 78.75 75 GLY A N 1
ATOM 625 C CA . GLY A 1 75 ? 6.195 6.488 20.789 1.00 78.75 75 GLY A CA 1
ATOM 626 C C . GLY A 1 75 ? 6.059 7.567 19.714 1.00 78.75 75 GLY A C 1
ATOM 627 O O . GLY A 1 75 ? 7.076 8.087 19.262 1.00 78.75 75 GLY A O 1
ATO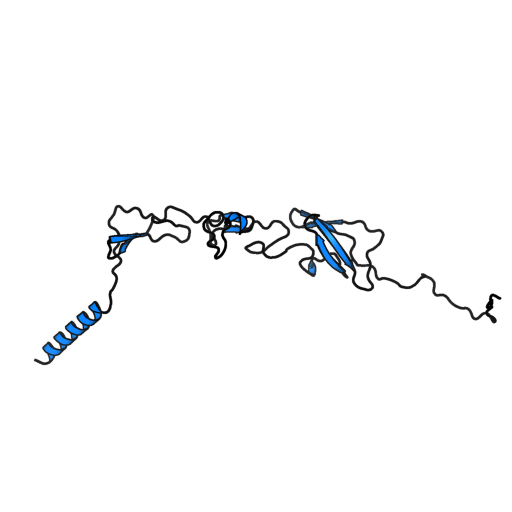M 628 N N . MET A 1 76 ? 4.832 7.920 19.317 1.00 76.44 76 MET A N 1
ATOM 629 C CA . MET A 1 76 ? 4.577 8.981 18.348 1.00 76.44 76 MET A CA 1
ATOM 630 C C . MET A 1 76 ? 3.780 10.127 18.983 1.00 76.44 76 MET A C 1
ATOM 632 O O . MET A 1 76 ? 2.770 9.890 19.638 1.00 76.44 76 MET A O 1
ATOM 636 N N . ASN A 1 77 ? 4.228 11.366 18.762 1.00 77.06 77 ASN A N 1
ATOM 637 C CA . ASN A 1 77 ? 3.533 12.582 19.214 1.00 77.06 77 ASN A CA 1
ATOM 638 C C . ASN A 1 77 ? 2.686 13.237 18.107 1.00 77.06 77 ASN A C 1
ATOM 640 O O . ASN A 1 77 ? 2.039 14.253 18.350 1.00 77.06 77 ASN A O 1
ATOM 644 N N . GLU A 1 78 ? 2.722 12.688 16.893 1.00 80.50 78 GLU A N 1
ATOM 645 C CA . GLU A 1 78 ? 2.013 13.225 15.730 1.00 80.50 78 GLU A CA 1
ATOM 646 C C . GLU A 1 78 ? 0.559 12.719 15.661 1.00 80.50 78 GLU A C 1
ATOM 648 O O . GLU A 1 78 ? 0.184 11.725 16.285 1.00 80.50 78 GLU A O 1
ATOM 653 N N . SER A 1 79 ? -0.285 13.401 14.884 1.00 84.06 79 SER A N 1
ATOM 654 C CA . SER A 1 79 ? -1.676 12.976 14.663 1.00 84.06 79 SER A CA 1
ATOM 655 C C . SER A 1 79 ? -1.752 11.651 13.890 1.00 84.06 79 SER A C 1
ATOM 657 O O . SER A 1 79 ? -0.958 11.415 12.976 1.00 84.06 79 SER A O 1
ATOM 659 N N . CYS A 1 80 ? -2.760 10.819 14.188 1.00 85.38 80 CYS A N 1
ATOM 660 C CA . CYS A 1 80 ? -3.041 9.574 13.462 1.00 85.38 80 CYS A CA 1
ATOM 661 C C . CYS A 1 80 ? -3.152 9.791 11.943 1.00 85.38 80 CYS A C 1
ATOM 663 O O . CYS A 1 80 ? -2.650 8.976 11.172 1.00 85.38 80 CYS A O 1
ATOM 665 N N . SER A 1 81 ? -3.710 10.927 11.513 1.00 80.88 81 SER A N 1
ATOM 666 C CA . SER A 1 81 ? -3.855 11.286 10.097 1.00 80.88 81 SER A CA 1
ATOM 667 C C . SER A 1 81 ? -2.520 11.482 9.374 1.00 80.88 81 SER A C 1
ATOM 669 O O . SER A 1 81 ? -2.472 11.374 8.154 1.00 80.88 81 SER A O 1
ATOM 671 N N . MET A 1 82 ? -1.449 11.802 10.109 1.00 80.69 82 MET A N 1
ATOM 672 C CA . MET A 1 82 ? -0.087 11.905 9.569 1.00 80.69 82 MET A CA 1
ATOM 673 C C . MET A 1 82 ? 0.699 10.602 9.730 1.00 80.69 82 MET A C 1
ATOM 675 O O . MET A 1 82 ? 1.582 10.312 8.929 1.00 80.69 82 MET A O 1
ATOM 679 N N . ALA A 1 83 ? 0.389 9.838 10.778 1.00 82.50 83 ALA A N 1
ATOM 680 C CA . ALA A 1 83 ? 1.028 8.567 11.103 1.00 82.50 83 ALA A CA 1
ATOM 681 C C . ALA A 1 83 ? 0.674 7.453 10.119 1.00 82.50 83 ALA A C 1
ATOM 683 O O . ALA A 1 83 ? 1.484 6.578 9.812 1.00 82.50 83 ALA A O 1
ATOM 684 N N . LEU A 1 84 ? -0.594 7.444 9.721 1.00 84.31 84 LEU A N 1
ATOM 685 C CA . LEU A 1 84 ? -1.176 6.425 8.877 1.00 84.31 84 LEU A CA 1
ATOM 686 C C . LEU A 1 84 ? -1.081 6.848 7.409 1.00 84.31 84 LEU A C 1
ATOM 688 O O . LEU A 1 84 ? -0.805 7.992 7.055 1.00 84.31 84 LEU A O 1
ATOM 692 N N . CYS A 1 85 ? -1.350 5.880 6.543 1.00 90.00 85 CYS A N 1
ATOM 693 C CA . CYS A 1 85 ? -1.698 6.089 5.143 1.00 90.00 85 CYS A CA 1
ATOM 694 C C . CYS A 1 85 ? -2.842 7.115 4.964 1.00 90.00 85 CYS A C 1
ATOM 696 O O . CYS A 1 85 ? -3.446 7.589 5.929 1.00 90.00 85 CYS A O 1
ATOM 698 N N . LYS A 1 86 ? -3.263 7.356 3.715 1.00 92.50 86 LYS A N 1
ATOM 699 C CA . LYS A 1 86 ? -4.553 8.012 3.449 1.00 92.50 86 LYS A CA 1
ATOM 700 C C . LYS A 1 86 ? -5.695 7.162 4.032 1.00 92.50 86 LYS A C 1
ATOM 702 O O . LYS A 1 86 ? -6.144 6.193 3.421 1.00 92.50 86 LYS A O 1
ATOM 707 N N . CYS A 1 87 ? -6.099 7.500 5.250 1.00 92.44 87 CYS A N 1
ATOM 708 C CA . CYS A 1 87 ? -6.930 6.670 6.110 1.00 92.44 87 CYS A CA 1
ATOM 709 C C . CYS A 1 87 ? -8.418 6.904 5.845 1.00 92.44 87 CYS A C 1
ATOM 711 O O . CYS A 1 87 ? -8.860 8.042 5.691 1.00 92.44 87 CYS A O 1
ATOM 713 N N . VAL A 1 88 ? -9.196 5.823 5.833 1.00 92.44 88 VAL A N 1
ATOM 714 C CA . VAL A 1 88 ? -10.658 5.853 5.754 1.00 92.44 88 VAL A CA 1
ATOM 715 C C . VAL A 1 88 ? -11.223 5.009 6.899 1.00 92.44 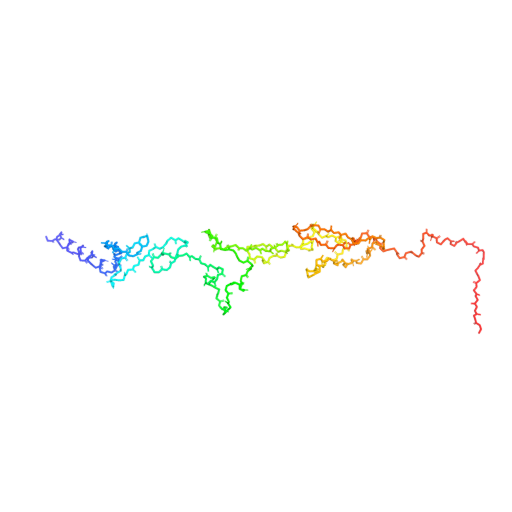88 VAL A C 1
ATOM 717 O O . VAL A 1 88 ? -10.878 3.829 6.988 1.00 92.44 88 VAL A O 1
ATOM 720 N N . PRO A 1 89 ? -12.078 5.564 7.775 1.00 91.25 89 PRO A N 1
ATOM 721 C CA . PRO A 1 89 ? -12.647 4.813 8.890 1.00 91.25 89 PRO A CA 1
ATOM 722 C C . PRO A 1 89 ? -13.590 3.708 8.392 1.00 91.25 89 PRO A C 1
ATOM 724 O O . PRO A 1 89 ? -14.287 3.876 7.388 1.00 91.25 89 PRO A O 1
ATOM 727 N N . THR A 1 90 ? -13.625 2.577 9.098 1.00 91.19 90 THR A N 1
ATOM 728 C CA . THR A 1 90 ? -14.501 1.435 8.781 1.00 91.19 90 THR A CA 1
ATOM 729 C C . THR A 1 90 ? -15.243 0.946 10.020 1.00 91.19 90 THR A C 1
ATOM 731 O O . THR A 1 90 ? -14.788 1.134 11.144 1.00 91.19 90 THR A O 1
ATOM 734 N N . SER A 1 91 ? -16.390 0.293 9.823 1.00 87.06 91 SER A N 1
ATOM 735 C CA . SER A 1 91 ? -17.146 -0.351 10.907 1.00 87.06 91 SER A CA 1
ATOM 736 C C . SER A 1 91 ? -16.539 -1.679 11.356 1.00 87.06 91 SER A C 1
ATOM 738 O O . SER A 1 91 ? -16.785 -2.109 12.478 1.00 87.06 91 SER A O 1
ATOM 740 N N . ASP A 1 92 ? -15.747 -2.313 10.493 1.00 87.94 92 ASP A N 1
ATOM 741 C CA . ASP A 1 92 ? -15.143 -3.622 10.732 1.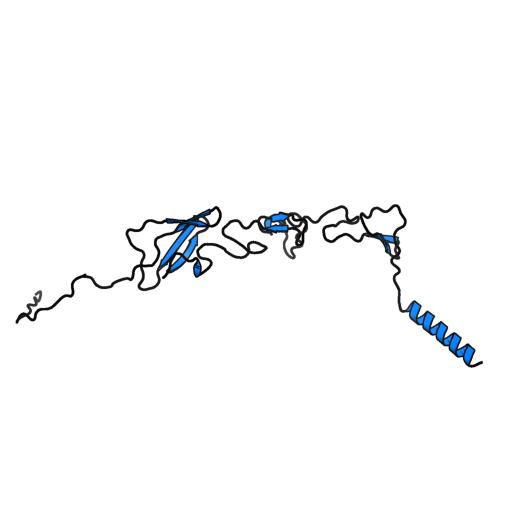00 87.94 92 ASP A CA 1
ATOM 742 C C . ASP A 1 92 ? -13.696 -3.486 11.184 1.00 87.94 92 ASP A C 1
ATOM 744 O O . ASP A 1 92 ? -12.986 -2.596 10.707 1.00 87.94 92 ASP A O 1
ATOM 748 N N . LYS A 1 93 ? -13.236 -4.405 12.045 1.00 88.25 93 LYS A N 1
ATOM 749 C CA . LYS A 1 93 ? -11.834 -4.486 12.478 1.00 88.25 93 LYS A CA 1
ATOM 750 C C . LYS A 1 93 ? -10.895 -4.525 11.261 1.00 88.25 93 LYS A C 1
ATOM 752 O O . LYS A 1 93 ? -11.102 -5.348 10.368 1.00 88.25 93 LYS A O 1
ATOM 757 N N . PRO A 1 94 ? -9.836 -3.696 11.231 1.00 89.75 94 PRO A N 1
ATOM 758 C CA . PRO A 1 94 ? -9.257 -2.929 12.343 1.00 89.75 94 PRO A CA 1
ATOM 759 C C . PRO A 1 94 ? -9.833 -1.507 12.548 1.00 89.75 94 PRO A C 1
ATOM 761 O O . PRO A 1 94 ? -9.179 -0.672 13.160 1.00 89.75 94 PRO A O 1
ATOM 764 N N . TYR A 1 95 ? -11.045 -1.231 12.062 1.00 91.06 95 TYR A N 1
ATOM 765 C CA . TYR A 1 95 ? -11.770 0.053 12.122 1.00 91.06 95 TYR A CA 1
ATOM 766 C C . TYR A 1 95 ? -11.169 1.183 11.285 1.00 91.06 95 TYR A C 1
ATOM 768 O O . TYR A 1 95 ? -11.532 2.354 11.416 1.00 91.06 95 TYR A O 1
ATOM 776 N N . TYR A 1 96 ? -10.274 0.819 10.374 1.00 91.69 96 TYR A N 1
ATOM 777 C CA . TYR A 1 96 ? -9.805 1.675 9.306 1.00 91.69 96 TYR A CA 1
ATOM 778 C C . TYR A 1 96 ? -9.389 0.836 8.098 1.00 91.69 96 TYR A C 1
ATOM 780 O O . TYR A 1 96 ? -9.110 -0.363 8.196 1.00 91.69 96 TYR A O 1
ATOM 788 N N . LYS A 1 97 ? -9.290 1.507 6.956 1.00 92.81 97 LYS A N 1
ATOM 789 C CA . LYS A 1 97 ? -8.621 1.026 5.752 1.00 92.81 97 LYS A CA 1
ATOM 790 C C . LYS A 1 97 ? -7.737 2.126 5.179 1.00 92.81 97 LYS A C 1
ATOM 792 O O . LYS A 1 97 ? -7.983 3.311 5.399 1.00 92.81 97 LYS A O 1
ATOM 797 N N . CYS A 1 98 ? -6.750 1.722 4.398 1.00 93.94 98 CYS A N 1
ATOM 798 C CA . CYS A 1 98 ? -5.864 2.632 3.696 1.00 93.94 98 CYS A CA 1
ATOM 799 C C . CYS A 1 98 ? -6.199 2.734 2.211 1.00 93.94 98 CYS A C 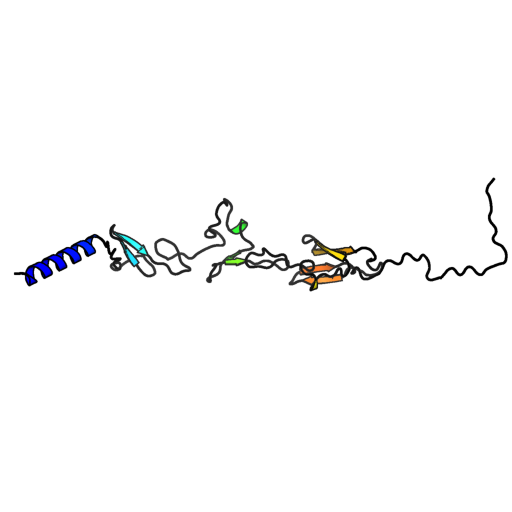1
ATOM 801 O O . CYS A 1 98 ? -6.385 1.724 1.535 1.00 93.94 98 CYS A O 1
ATOM 803 N N . GLU A 1 99 ? -6.217 3.954 1.686 1.00 93.62 99 GLU A N 1
ATOM 804 C CA . GLU A 1 99 ? -6.261 4.227 0.251 1.00 93.62 99 GLU A CA 1
ATOM 805 C C . GLU A 1 99 ? -4.843 4.448 -0.282 1.00 93.62 99 GLU A C 1
ATOM 807 O O . GLU A 1 99 ? -4.284 5.538 -0.185 1.00 93.62 99 GLU A O 1
ATOM 812 N N . CYS A 1 100 ? -4.248 3.403 -0.853 1.00 93.38 100 CYS A N 1
ATOM 813 C CA . CYS A 1 100 ? -2.829 3.408 -1.225 1.00 93.38 100 CYS A CA 1
ATOM 814 C C . CYS A 1 100 ? -2.485 4.142 -2.522 1.00 93.38 100 CYS A C 1
ATOM 816 O O . CYS A 1 100 ? -1.311 4.390 -2.794 1.00 93.38 100 CYS A O 1
ATOM 818 N N . GLY A 1 101 ? -3.491 4.495 -3.323 1.00 92.50 101 GLY A N 1
ATOM 819 C CA . GLY A 1 101 ? -3.265 4.879 -4.713 1.00 92.50 101 GLY A CA 1
ATOM 820 C C . GLY A 1 101 ? -2.733 3.706 -5.542 1.00 92.50 101 GLY A C 1
ATOM 821 O O . GLY A 1 101 ? -2.709 2.563 -5.088 1.00 92.50 101 GLY A O 1
ATOM 822 N N . ASP A 1 102 ? -2.313 3.990 -6.772 1.00 94.25 102 ASP A N 1
ATOM 823 C CA . ASP A 1 102 ? -2.000 2.933 -7.740 1.00 94.25 102 ASP A CA 1
ATOM 824 C C . ASP A 1 102 ? -0.591 2.334 -7.569 1.00 94.25 102 ASP A C 1
ATOM 826 O O . ASP A 1 102 ? -0.347 1.188 -7.954 1.00 94.25 102 ASP A O 1
ATOM 830 N N . PHE A 1 103 ? 0.339 3.079 -6.958 1.00 95.38 103 PHE A N 1
ATOM 831 C CA . PHE A 1 103 ? 1.750 2.681 -6.832 1.00 95.38 103 PHE A CA 1
ATOM 832 C C . PHE A 1 103 ? 2.117 1.975 -5.525 1.00 95.38 103 PHE A C 1
ATOM 834 O O . PHE A 1 103 ? 3.278 1.606 -5.345 1.00 95.38 103 PHE A O 1
ATOM 841 N N . PHE A 1 104 ? 1.160 1.762 -4.622 1.00 94.81 104 PHE A N 1
ATOM 842 C CA . PHE A 1 104 ? 1.379 1.076 -3.349 1.00 94.81 104 PHE A CA 1
ATOM 843 C C . PHE A 1 104 ? 0.256 0.081 -3.066 1.00 94.81 104 PHE A C 1
ATOM 845 O O . PHE A 1 104 ? -0.864 0.211 -3.552 1.00 94.81 104 PHE A O 1
ATOM 852 N N . LYS A 1 105 ? 0.559 -0.931 -2.258 1.00 93.69 105 LYS A N 1
ATOM 853 C CA . LYS A 1 105 ? -0.389 -1.934 -1.770 1.00 93.69 105 LYS A CA 1
ATOM 854 C C . LYS A 1 105 ? -0.015 -2.385 -0.361 1.00 93.69 105 LYS A C 1
ATOM 856 O O . LYS A 1 105 ? 0.976 -1.936 0.207 1.00 93.69 105 LYS A O 1
ATOM 861 N N . GLY A 1 106 ? -0.796 -3.311 0.181 1.00 92.94 106 GLY A N 1
ATOM 862 C CA . GLY A 1 106 ? -0.660 -3.773 1.561 1.00 92.94 106 GLY A CA 1
ATOM 863 C C . GLY A 1 106 ? -1.748 -3.179 2.444 1.00 92.94 106 GLY A C 1
ATOM 864 O O . GLY A 1 106 ? -2.553 -2.365 1.991 1.00 92.94 106 GLY A O 1
ATOM 865 N N . LYS A 1 107 ? -1.809 -3.620 3.702 1.00 90.56 107 LYS A N 1
ATOM 866 C CA . LYS A 1 107 ? -2.863 -3.165 4.628 1.00 90.56 107 LYS A CA 1
ATOM 867 C C . LYS A 1 107 ? -2.696 -1.690 4.993 1.00 90.56 107 LYS A C 1
ATOM 869 O O . LYS A 1 107 ? -3.688 -1.014 5.235 1.00 90.56 107 LYS A O 1
ATOM 874 N N . ASN A 1 108 ? -1.452 -1.222 4.994 1.00 90.50 108 ASN A N 1
ATOM 875 C CA . ASN A 1 108 ? -1.019 0.118 5.359 1.00 90.50 108 ASN A CA 1
ATOM 876 C C . ASN A 1 108 ? -0.256 0.823 4.226 1.00 90.50 108 ASN A C 1
ATOM 878 O O . ASN A 1 108 ? 0.446 1.797 4.483 1.00 90.50 108 ASN A O 1
ATOM 882 N N . CYS A 1 109 ? -0.391 0.354 2.980 1.00 94.19 109 CYS A N 1
ATOM 883 C CA . CYS A 1 109 ? 0.339 0.880 1.816 1.00 94.19 109 CYS A CA 1
ATOM 884 C C . CYS A 1 109 ? 1.865 0.764 1.933 1.00 94.19 109 CYS A C 1
ATOM 886 O O . CYS A 1 109 ? 2.609 1.554 1.360 1.00 94.19 109 CYS A O 1
ATOM 888 N N . GLU A 1 110 ? 2.325 -0.228 2.688 1.00 91.44 110 GLU A N 1
ATOM 889 C CA . GLU A 1 110 ? 3.725 -0.460 3.028 1.00 91.44 110 GLU A CA 1
ATOM 890 C C . GLU A 1 110 ? 4.524 -1.159 1.920 1.00 91.44 110 GLU A C 1
ATOM 892 O O . GLU A 1 110 ? 5.747 -1.254 2.003 1.00 91.44 110 GLU A O 1
ATOM 897 N N . ILE A 1 111 ? 3.846 -1.668 0.889 1.00 93.44 111 ILE A N 1
ATOM 898 C CA . ILE A 1 111 ? 4.456 -2.426 -0.203 1.00 93.44 111 ILE A CA 1
ATOM 899 C C . ILE A 1 111 ? 4.394 -1.588 -1.475 1.00 93.44 111 ILE A C 1
ATOM 901 O O . ILE A 1 111 ? 3.308 -1.257 -1.951 1.00 93.44 111 ILE A O 1
ATOM 905 N N . GLU A 1 112 ? 5.545 -1.301 -2.078 1.00 92.75 112 GLU A N 1
ATOM 906 C CA . GLU A 1 112 ? 5.584 -0.708 -3.414 1.00 92.75 112 GLU A CA 1
ATOM 907 C C . GLU A 1 112 ? 4.924 -1.636 -4.445 1.00 92.75 112 GLU A C 1
ATOM 909 O O . GLU A 1 112 ? 5.143 -2.849 -4.482 1.00 92.75 112 GLU A O 1
ATOM 914 N N . ASN A 1 113 ? 4.098 -1.047 -5.299 1.00 95.19 113 ASN A N 1
ATOM 915 C CA . ASN A 1 113 ? 3.376 -1.725 -6.361 1.00 95.19 113 ASN A CA 1
ATOM 916 C C . ASN A 1 113 ? 3.430 -0.874 -7.623 1.00 95.19 113 ASN A C 1
ATOM 918 O O . ASN A 1 113 ? 2.430 -0.307 -8.038 1.00 95.19 113 ASN A O 1
ATOM 922 N N . ASN A 1 114 ? 4.612 -0.762 -8.208 1.00 95.31 114 ASN A N 1
ATOM 923 C CA . ASN A 1 114 ? 4.853 -0.077 -9.467 1.00 95.31 114 ASN A CA 1
ATOM 924 C C . ASN A 1 114 ? 5.370 -1.081 -10.518 1.00 95.31 114 ASN A C 1
ATOM 926 O O . ASN A 1 114 ? 5.683 -2.226 -10.176 1.00 95.31 114 ASN A O 1
ATOM 930 N N . PRO A 1 115 ? 5.496 -0.688 -11.797 1.00 94.88 115 PRO A N 1
ATOM 931 C CA . PRO A 1 115 ? 5.941 -1.606 -12.848 1.00 94.88 115 PRO A CA 1
ATOM 932 C C . PRO A 1 115 ? 7.323 -2.239 -12.603 1.00 94.88 115 PRO A C 1
ATOM 934 O O . PRO A 1 115 ? 7.592 -3.330 -13.101 1.00 94.88 115 PRO A O 1
ATOM 937 N N . CYS A 1 116 ? 8.194 -1.594 -11.820 1.00 96.00 116 CYS A N 1
ATOM 938 C CA . CYS A 1 116 ? 9.508 -2.123 -11.451 1.00 96.00 116 CYS A CA 1
ATOM 939 C C . CYS A 1 116 ? 9.493 -3.018 -10.196 1.00 96.00 116 CYS A C 1
ATOM 941 O O . CYS A 1 116 ? 10.530 -3.598 -9.876 1.00 96.00 116 CYS A O 1
ATOM 943 N N . SER A 1 117 ? 8.373 -3.128 -9.470 1.00 94.44 117 SER A N 1
ATOM 944 C CA . SER A 1 117 ? 8.316 -3.838 -8.183 1.00 94.44 117 SER A CA 1
ATOM 945 C C . SER A 1 117 ? 8.466 -5.354 -8.310 1.00 94.44 117 SER A C 1
ATOM 947 O O . SER A 1 117 ? 8.962 -5.988 -7.380 1.00 94.44 117 SER A O 1
ATOM 949 N N . PHE A 1 118 ? 8.054 -5.940 -9.439 1.00 90.88 118 PHE A N 1
ATOM 950 C CA . PHE A 1 118 ? 8.086 -7.387 -9.658 1.00 90.88 118 PHE A CA 1
ATOM 951 C C . PHE A 1 118 ? 8.817 -7.743 -10.960 1.00 90.88 118 PHE A C 1
ATOM 953 O O . PHE A 1 118 ? 8.681 -7.020 -11.954 1.00 90.88 118 PHE A O 1
ATOM 960 N N . PRO A 1 119 ? 9.586 -8.850 -11.001 1.00 90.69 119 PRO A N 1
ATOM 961 C CA . PRO A 1 119 ? 10.272 -9.281 -12.216 1.00 90.69 119 PRO A CA 1
ATOM 962 C C . PRO A 1 119 ? 9.327 -9.513 -13.399 1.00 90.69 119 PRO A C 1
ATOM 964 O O . PRO A 1 119 ? 9.697 -9.213 -14.530 1.00 90.69 119 PRO A O 1
ATOM 967 N N . GLU A 1 120 ? 8.109 -10.006 -13.154 1.00 90.25 120 GLU A N 1
ATOM 968 C CA . GLU A 1 120 ? 7.139 -10.321 -14.208 1.00 90.25 120 GLU A CA 1
ATOM 969 C C . GLU A 1 120 ? 6.540 -9.066 -14.858 1.00 90.25 120 GLU A C 1
ATOM 971 O O . GLU A 1 120 ? 6.090 -9.120 -16.000 1.00 90.25 120 GLU A O 1
ATOM 976 N N . THR A 1 121 ? 6.536 -7.935 -14.146 1.00 91.38 121 THR A N 1
ATOM 977 C CA . THR A 1 121 ? 6.018 -6.652 -14.644 1.00 91.38 121 THR A CA 1
ATOM 978 C C . THR A 1 121 ? 7.115 -5.726 -15.156 1.00 91.38 121 THR A C 1
ATOM 980 O O . THR A 1 121 ? 6.800 -4.671 -15.704 1.00 91.38 121 THR A O 1
ATOM 983 N N . ASN A 1 122 ? 8.389 -6.099 -14.989 1.00 92.88 122 ASN A N 1
ATOM 984 C CA . ASN A 1 122 ? 9.531 -5.263 -15.337 1.00 92.88 122 ASN A CA 1
ATOM 985 C C . ASN A 1 122 ? 9.615 -5.044 -16.867 1.00 92.88 122 ASN A C 1
ATOM 987 O O . ASN A 1 122 ? 9.948 -5.976 -17.607 1.00 92.88 122 ASN A O 1
ATOM 991 N N . PRO A 1 123 ? 9.414 -3.807 -17.363 1.00 95.50 123 PRO A N 1
ATOM 992 C CA . PRO A 1 123 ? 9.432 -3.523 -18.794 1.00 95.50 123 PRO A CA 1
ATOM 993 C C . PRO A 1 123 ? 10.841 -3.451 -19.400 1.00 95.50 123 PRO A C 1
ATOM 995 O O . PRO A 1 123 ? 10.978 -3.375 -20.616 1.00 95.50 123 PRO A O 1
ATOM 998 N N . CYS A 1 124 ? 11.904 -3.453 -18.595 1.00 95.81 124 CYS A N 1
ATOM 999 C CA . CYS A 1 124 ? 13.271 -3.239 -19.070 1.00 95.81 124 CYS A CA 1
ATOM 1000 C C . CYS A 1 124 ? 13.946 -4.494 -19.639 1.00 95.81 124 CYS A C 1
ATOM 1002 O O . CYS A 1 124 ? 15.036 -4.374 -20.202 1.00 95.81 124 CYS A O 1
ATOM 1004 N N . LEU A 1 125 ? 13.323 -5.675 -19.530 1.00 93.94 125 LEU A N 1
ATOM 1005 C CA . LEU A 1 125 ? 13.871 -6.967 -19.966 1.00 93.94 125 LEU A CA 1
ATOM 1006 C C . LEU A 1 125 ? 15.292 -7.205 -19.421 1.00 93.94 125 LEU A C 1
ATOM 1008 O O . LEU A 1 125 ? 15.468 -7.427 -18.226 1.00 93.94 125 LEU A O 1
ATOM 1012 N N . ASN A 1 126 ? 16.325 -7.122 -20.271 1.00 95.00 126 ASN A N 1
ATOM 1013 C CA . ASN A 1 126 ? 17.728 -7.291 -19.884 1.00 95.00 126 ASN A CA 1
ATOM 1014 C C . ASN A 1 126 ? 18.313 -6.018 -19.250 1.00 95.00 126 ASN A C 1
ATOM 1016 O O . ASN A 1 126 ? 19.409 -5.576 -19.603 1.00 95.00 126 ASN A O 1
ATOM 1020 N N . GLY A 1 127 ? 17.581 -5.408 -18.324 1.00 95.12 127 GLY A N 1
ATOM 1021 C CA . GLY A 1 127 ? 17.997 -4.195 -17.642 1.00 95.12 127 GLY A CA 1
ATOM 1022 C C . GLY A 1 127 ? 17.372 -4.047 -16.263 1.00 95.12 127 GLY A C 1
ATOM 1023 O O . GLY A 1 127 ? 16.315 -4.601 -15.959 1.00 95.12 127 GLY A O 1
ATOM 1024 N N . THR A 1 128 ? 18.041 -3.270 -15.419 1.00 95.88 128 THR A N 1
ATOM 1025 C CA . THR A 1 128 ? 17.504 -2.836 -14.131 1.00 95.88 128 THR A CA 1
ATOM 1026 C C . THR A 1 128 ? 16.444 -1.761 -14.355 1.00 95.88 128 THR A C 1
ATOM 1028 O O . THR A 1 128 ? 16.704 -0.763 -15.030 1.00 95.88 128 THR A O 1
ATOM 1031 N N . CYS A 1 129 ? 15.268 -1.965 -13.765 1.00 97.12 129 CYS A N 1
ATOM 1032 C CA . CYS A 1 129 ? 14.150 -1.028 -13.795 1.00 97.12 129 CYS A CA 1
ATOM 1033 C C . CYS A 1 129 ? 14.232 -0.061 -12.621 1.00 97.12 129 CYS A C 1
ATOM 1035 O O . CYS A 1 129 ? 14.434 -0.481 -11.483 1.00 97.12 129 CYS A O 1
ATOM 1037 N N . ILE A 1 130 ? 14.075 1.228 -12.901 1.00 96.56 130 ILE A N 1
ATOM 1038 C CA . ILE A 1 130 ? 14.051 2.284 -11.894 1.00 96.56 130 ILE A CA 1
ATOM 1039 C C . ILE A 1 130 ? 12.804 3.128 -12.143 1.00 96.56 130 ILE A C 1
ATOM 1041 O O . ILE A 1 130 ? 12.689 3.756 -13.195 1.00 96.56 130 ILE A O 1
ATOM 1045 N N . PHE A 1 131 ? 11.879 3.155 -11.186 1.00 97.25 131 PHE A N 1
ATOM 1046 C CA . PHE A 1 131 ? 10.660 3.955 -11.272 1.00 97.25 131 PHE A CA 1
ATOM 1047 C C . PHE A 1 131 ? 10.834 5.293 -10.546 1.00 97.25 131 PHE A C 1
ATOM 1049 O O . PHE A 1 131 ? 11.186 5.340 -9.369 1.00 97.25 131 PHE A O 1
ATOM 1056 N N . ILE A 1 132 ? 10.573 6.395 -11.248 1.00 95.88 132 ILE A N 1
ATOM 1057 C CA . ILE A 1 132 ? 10.575 7.753 -10.704 1.00 95.88 132 ILE A CA 1
ATOM 1058 C C . ILE A 1 132 ? 9.126 8.196 -10.524 1.00 95.88 132 ILE A C 1
ATOM 1060 O O . ILE A 1 132 ? 8.521 8.777 -11.426 1.00 95.88 132 ILE A O 1
ATOM 1064 N N . MET A 1 133 ? 8.591 7.955 -9.328 1.00 91.94 133 MET A N 1
ATOM 1065 C CA . MET A 1 133 ? 7.187 8.215 -8.996 1.00 91.94 133 MET A CA 1
ATOM 1066 C C . MET A 1 133 ? 6.750 9.663 -9.255 1.00 91.94 133 MET A C 1
ATOM 1068 O O . MET A 1 133 ? 5.712 9.885 -9.855 1.00 91.94 133 MET A O 1
ATOM 1072 N N . LYS A 1 134 ? 7.558 10.672 -8.894 1.00 92.94 134 LYS A N 1
ATOM 1073 C CA . LYS A 1 134 ? 7.197 12.093 -9.106 1.00 92.94 134 LYS A CA 1
ATOM 1074 C C . LYS A 1 134 ? 7.002 12.482 -10.576 1.00 92.94 134 LYS A C 1
ATOM 1076 O O . LYS A 1 134 ? 6.419 13.525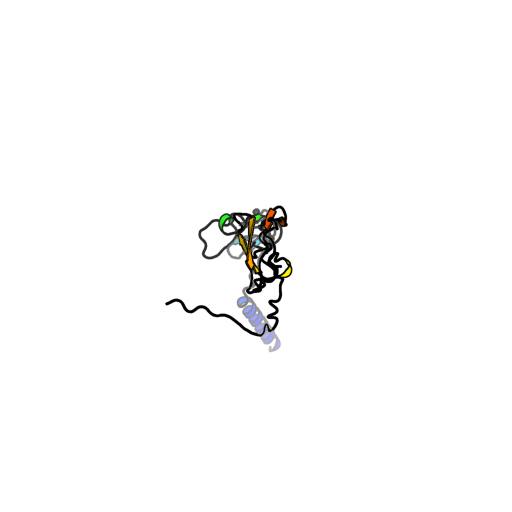 -10.847 1.00 92.94 134 LYS A O 1
ATOM 1081 N N . LEU A 1 135 ? 7.550 11.695 -11.499 1.00 95.50 135 LEU A N 1
ATOM 1082 C CA . LEU A 1 135 ? 7.476 11.936 -12.938 1.00 95.50 135 LEU A CA 1
ATOM 1083 C C . LEU A 1 135 ? 6.623 10.888 -13.655 1.00 95.50 135 LEU A C 1
ATOM 1085 O O . LEU A 1 135 ? 6.517 10.959 -14.874 1.00 95.50 135 LEU A O 1
ATOM 1089 N N . ASN A 1 136 ? 6.079 9.901 -12.930 1.00 96.06 136 ASN A N 1
ATOM 1090 C CA . ASN A 1 136 ? 5.465 8.707 -13.503 1.00 96.06 136 ASN A CA 1
ATOM 1091 C C . ASN A 1 136 ? 6.307 8.131 -14.655 1.00 96.06 136 ASN A C 1
ATOM 1093 O O . ASN A 1 136 ? 5.795 7.875 -15.739 1.00 96.06 136 ASN A O 1
ATOM 1097 N N . ARG A 1 137 ? 7.618 7.962 -14.449 1.00 96.44 137 ARG A N 1
ATOM 1098 C CA . ARG A 1 137 ? 8.550 7.568 -15.517 1.00 96.44 137 ARG A CA 1
ATOM 1099 C C . ARG A 1 137 ? 9.459 6.428 -15.094 1.00 96.44 137 ARG A C 1
ATOM 1101 O O . ARG A 1 137 ? 9.913 6.381 -13.954 1.00 96.44 137 ARG A O 1
ATOM 1108 N N . ILE A 1 138 ? 9.782 5.551 -16.037 1.00 97.06 138 ILE A N 1
ATOM 1109 C CA . ILE A 1 138 ? 10.759 4.477 -15.865 1.00 97.06 138 ILE A CA 1
ATOM 1110 C C . ILE A 1 138 ? 12.088 4.841 -16.525 1.00 97.06 138 ILE A C 1
ATOM 1112 O O . ILE A 1 138 ? 12.149 5.452 -17.593 1.00 97.06 138 ILE A O 1
ATOM 1116 N N . ILE A 1 139 ? 13.175 4.424 -15.887 1.00 96.06 139 ILE A N 1
ATOM 1117 C CA . ILE A 1 139 ? 14.512 4.386 -16.463 1.00 96.06 139 ILE A CA 1
ATOM 1118 C C . ILE A 1 139 ? 14.954 2.927 -16.518 1.00 96.06 139 ILE A C 1
ATOM 1120 O O . ILE A 1 139 ? 14.931 2.222 -15.509 1.00 96.06 139 ILE A O 1
ATOM 1124 N N . CYS A 1 140 ? 15.390 2.497 -17.700 1.00 96.81 140 CYS A N 1
ATOM 1125 C CA . CYS A 1 140 ? 15.993 1.188 -17.900 1.00 96.81 140 CYS A CA 1
ATOM 1126 C C . CYS A 1 140 ? 17.510 1.326 -17.967 1.00 96.81 140 CYS A C 1
ATOM 1128 O O . CYS A 1 140 ? 18.052 1.941 -18.884 1.00 96.81 140 CYS A O 1
ATOM 1130 N N . LYS A 1 141 ? 18.208 0.733 -16.999 1.00 96.69 141 LYS A N 1
ATOM 1131 C CA . LYS A 1 141 ? 19.665 0.597 -17.031 1.00 96.69 141 LYS A CA 1
ATOM 1132 C C . LYS A 1 141 ? 20.011 -0.769 -17.609 1.00 96.69 141 LYS A C 1
ATOM 1134 O O . LYS A 1 141 ? 19.895 -1.774 -16.912 1.00 96.69 141 LYS A O 1
ATOM 1139 N N . CYS A 1 142 ? 20.420 -0.812 -18.873 1.00 96.25 142 CYS A N 1
ATOM 1140 C CA . CYS A 1 142 ? 20.709 -2.079 -19.538 1.00 96.25 142 CYS A CA 1
ATOM 1141 C C . CYS A 1 142 ? 21.895 -2.817 -18.910 1.00 96.25 142 CYS A C 1
ATOM 1143 O O . CYS A 1 142 ? 22.900 -2.215 -18.523 1.00 96.25 142 CYS A O 1
ATOM 1145 N N . ASN A 1 143 ? 21.761 -4.139 -18.829 1.00 95.69 143 ASN A N 1
ATOM 1146 C CA . ASN A 1 143 ? 22.825 -5.034 -18.407 1.00 95.69 143 ASN A CA 1
ATOM 1147 C C . ASN A 1 143 ? 23.926 -5.094 -19.477 1.00 95.69 143 ASN A C 1
ATOM 1149 O O . ASN A 1 143 ? 23.712 -4.768 -20.647 1.00 95.69 143 ASN A O 1
ATOM 1153 N N . ASN A 1 144 ? 25.114 -5.561 -19.088 1.00 94.00 144 ASN A N 1
ATOM 1154 C CA . ASN A 1 144 ? 26.248 -5.689 -20.002 1.00 94.00 144 ASN A CA 1
ATOM 1155 C C . ASN A 1 144 ? 25.879 -6.499 -21.256 1.00 94.00 144 ASN A C 1
ATOM 1157 O O . ASN A 1 144 ? 25.349 -7.604 -21.160 1.00 94.00 144 ASN A O 1
ATOM 1161 N N . GLY A 1 145 ? 26.206 -5.955 -22.431 1.00 91.56 145 GLY A N 1
ATOM 1162 C CA . GLY A 1 145 ? 25.912 -6.591 -23.717 1.00 91.56 145 GLY A CA 1
ATOM 1163 C C . GLY A 1 145 ? 24.525 -6.284 -24.284 1.00 91.56 145 GLY A C 1
ATOM 1164 O O . GLY A 1 145 ? 24.240 -6.758 -25.379 1.00 91.56 145 GLY A O 1
ATOM 1165 N N . TRP A 1 146 ? 23.707 -5.469 -23.611 1.00 95.00 146 TRP A N 1
ATOM 1166 C CA . TRP A 1 146 ? 22.386 -5.042 -24.080 1.00 95.00 146 TRP A CA 1
ATOM 1167 C C . TRP A 1 146 ? 22.278 -3.518 -24.200 1.00 95.00 146 TRP A C 1
ATOM 1169 O O . TRP A 1 146 ? 22.910 -2.776 -23.451 1.00 95.00 146 TRP A O 1
ATOM 1179 N N . THR A 1 147 ? 21.462 -3.055 -25.141 1.00 93.44 147 THR A N 1
ATOM 1180 C CA . THR A 1 147 ? 21.124 -1.650 -25.381 1.00 93.44 147 THR A CA 1
ATOM 1181 C C . THR A 1 147 ? 19.640 -1.511 -25.711 1.00 93.44 147 THR A C 1
ATOM 1183 O O . THR A 1 147 ? 18.963 -2.482 -26.053 1.00 93.44 147 THR A O 1
ATOM 1186 N N . GLN A 1 148 ? 19.136 -0.287 -25.590 1.00 93.50 148 GLN A N 1
ATOM 1187 C CA . GLN A 1 148 ? 17.829 0.111 -26.103 1.00 93.50 148 GLN A CA 1
ATOM 1188 C C . GLN A 1 148 ? 17.942 0.415 -27.601 1.00 93.50 148 GLN A C 1
ATOM 1190 O O . GLN A 1 148 ? 18.974 0.918 -28.054 1.00 93.50 148 GLN A O 1
ATOM 1195 N N . LYS A 1 149 ? 16.871 0.166 -28.360 1.00 89.06 149 LYS A N 1
ATOM 1196 C CA . LYS A 1 149 ? 16.801 0.525 -29.783 1.00 89.06 149 LYS A CA 1
ATOM 1197 C C . LYS A 1 149 ? 16.725 2.040 -29.967 1.00 89.06 149 LYS A C 1
ATOM 1199 O O . LYS A 1 149 ? 15.775 2.676 -29.519 1.00 89.06 149 LYS A O 1
ATOM 1204 N N . ASN A 1 150 ? 17.658 2.594 -30.740 1.00 76.12 150 ASN A N 1
ATOM 1205 C CA . ASN A 1 150 ? 17.797 4.041 -30.976 1.00 76.12 150 ASN A CA 1
ATOM 1206 C C . ASN A 1 150 ? 16.598 4.729 -31.674 1.00 76.12 150 ASN A C 1
ATOM 1208 O O . ASN A 1 150 ? 16.558 5.953 -31.718 1.00 76.12 150 ASN A O 1
ATOM 1212 N N . MET A 1 151 ? 15.639 3.983 -32.239 1.00 75.69 151 MET A N 1
ATOM 1213 C CA . MET A 1 151 ? 14.505 4.541 -33.007 1.00 75.69 151 MET A CA 1
ATOM 1214 C C . MET A 1 151 ? 13.134 4.298 -32.367 1.00 75.69 151 MET A C 1
ATOM 1216 O O . MET A 1 151 ? 12.115 4.636 -32.966 1.00 75.69 151 MET A O 1
ATOM 1220 N N . GLN A 1 152 ? 13.081 3.685 -31.185 1.00 80.12 152 GLN A N 1
ATOM 1221 C CA . GLN A 1 152 ? 11.816 3.498 -30.483 1.00 80.12 152 GLN A CA 1
ATOM 1222 C C . GLN A 1 152 ? 11.561 4.683 -29.553 1.00 80.12 152 GLN A C 1
ATOM 1224 O O . GLN A 1 152 ? 12.428 5.090 -28.782 1.00 80.12 152 GLN A O 1
ATOM 1229 N N . SER A 1 153 ? 10.362 5.251 -29.644 1.00 87.50 153 SER A N 1
ATOM 1230 C CA . SER A 1 153 ? 9.899 6.271 -28.707 1.00 87.50 153 SER A CA 1
ATOM 1231 C C . SER A 1 153 ? 9.445 5.631 -27.398 1.00 87.50 153 SER A C 1
ATOM 1233 O O . SER A 1 153 ? 9.098 4.449 -27.358 1.00 87.50 153 SER A O 1
ATOM 1235 N N . ALA A 1 154 ? 9.429 6.427 -26.328 1.00 91.88 154 ALA A N 1
ATOM 1236 C CA . ALA A 1 154 ? 8.797 6.018 -25.085 1.00 91.88 154 ALA A CA 1
ATOM 1237 C C . ALA A 1 154 ? 7.305 5.721 -25.311 1.00 91.88 154 ALA A C 1
ATOM 1239 O O . ALA A 1 154 ? 6.647 6.319 -26.166 1.00 91.88 154 ALA A O 1
ATOM 1240 N N . THR A 1 155 ? 6.788 4.775 -24.541 1.00 94.94 155 THR A N 1
ATOM 1241 C CA . THR A 1 155 ? 5.389 4.344 -24.558 1.00 94.94 155 THR A CA 1
ATOM 1242 C C . THR A 1 155 ? 4.733 4.669 -23.224 1.00 94.94 155 THR A C 1
ATOM 1244 O O . THR A 1 155 ? 5.421 4.900 -22.235 1.00 94.94 155 THR A O 1
ATOM 1247 N N . MET A 1 156 ? 3.402 4.699 -23.184 1.00 96.19 156 MET A N 1
ATOM 1248 C CA . MET A 1 156 ? 2.658 4.908 -21.942 1.00 96.19 156 MET A CA 1
ATOM 1249 C C . MET A 1 156 ? 2.065 3.581 -21.476 1.00 96.19 156 MET A C 1
ATOM 1251 O O . MET A 1 156 ? 1.240 2.988 -22.171 1.00 96.19 156 MET A O 1
ATOM 1255 N N . LEU A 1 157 ? 2.474 3.132 -20.295 1.00 95.19 157 LEU A N 1
ATOM 1256 C CA . LEU A 1 157 ? 1.915 1.985 -19.597 1.00 95.19 157 LEU A CA 1
ATOM 1257 C C . LEU A 1 157 ? 0.802 2.458 -18.662 1.00 95.19 157 LEU A C 1
ATOM 1259 O O . LEU A 1 157 ? 1.022 3.334 -17.829 1.00 95.19 157 LEU A O 1
ATOM 1263 N N . ASN A 1 158 ? -0.382 1.862 -18.770 1.00 95.31 158 ASN A N 1
ATOM 1264 C CA . ASN A 1 158 ? -1.448 2.100 -17.798 1.00 95.31 158 ASN A CA 1
ATOM 1265 C C . ASN A 1 158 ? -1.175 1.266 -16.541 1.00 95.31 158 ASN A C 1
ATOM 1267 O O . ASN A 1 158 ? -0.945 0.059 -16.640 1.00 95.31 158 ASN A O 1
ATOM 1271 N N . TRP A 1 159 ? -1.222 1.900 -15.373 1.00 95.19 159 TRP A N 1
ATOM 1272 C CA . TRP A 1 159 ? -1.026 1.253 -14.082 1.00 95.19 159 TRP A CA 1
ATOM 1273 C C . TRP A 1 159 ? -2.081 1.747 -13.094 1.00 95.19 159 TRP A C 1
ATOM 1275 O O . TRP A 1 159 ? -1.971 2.841 -12.549 1.00 95.19 159 TRP A O 1
ATOM 1285 N N . GLY A 1 160 ? -3.143 0.959 -12.915 1.00 91.88 160 GLY A N 1
ATOM 1286 C CA . GLY A 1 160 ? -4.351 1.454 -12.256 1.00 91.88 160 GLY A CA 1
ATOM 1287 C C . GLY A 1 160 ? -4.968 2.599 -13.065 1.00 91.88 160 GLY A C 1
ATOM 1288 O O . GLY A 1 160 ? -5.252 2.430 -14.253 1.00 91.88 160 GLY A O 1
ATOM 1289 N N . ASN A 1 161 ? -5.152 3.755 -12.434 1.00 94.12 161 ASN A N 1
ATOM 1290 C CA . ASN A 1 161 ? -5.622 4.990 -13.064 1.00 94.12 161 ASN A CA 1
ATOM 1291 C C . ASN A 1 161 ? -4.472 5.887 -13.553 1.00 94.12 161 ASN A C 1
ATOM 1293 O O . ASN A 1 161 ? -4.710 6.846 -14.289 1.00 94.12 161 ASN A O 1
ATOM 1297 N N . GLU A 1 162 ? -3.233 5.573 -13.178 1.00 95.00 162 GLU A N 1
ATOM 1298 C CA . GLU A 1 162 ? -2.045 6.315 -13.580 1.00 95.00 162 GLU A CA 1
ATOM 1299 C C . GLU A 1 162 ? -1.507 5.863 -14.944 1.00 95.00 162 GLU A C 1
ATOM 1301 O O . GLU A 1 162 ? -1.684 4.724 -15.392 1.00 95.00 162 GLU A O 1
ATOM 1306 N N . LYS A 1 163 ? -0.794 6.775 -15.614 1.00 96.44 163 LYS A N 1
ATOM 1307 C CA . LYS A 1 163 ? -0.052 6.483 -16.846 1.00 96.44 163 LYS A CA 1
ATOM 1308 C C . LYS A 1 163 ? 1.431 6.706 -16.619 1.00 96.44 163 LYS A C 1
ATOM 1310 O O . LYS A 1 163 ? 1.845 7.811 -16.282 1.00 96.44 163 LYS A O 1
ATOM 1315 N N . VAL A 1 164 ? 2.215 5.661 -16.851 1.00 97.25 164 VAL A N 1
ATOM 1316 C CA . VAL A 1 164 ? 3.661 5.640 -16.643 1.00 97.25 164 VAL A CA 1
ATOM 1317 C C . VAL A 1 164 ? 4.380 5.683 -17.986 1.00 97.25 164 VAL A C 1
ATOM 1319 O O . VAL A 1 164 ? 4.144 4.838 -18.843 1.00 97.25 164 VAL A O 1
ATOM 1322 N N . GLU A 1 165 ? 5.274 6.647 -18.173 1.00 97.50 165 GLU A N 1
ATOM 1323 C CA . GLU A 1 165 ? 6.159 6.719 -19.334 1.00 97.50 165 GLU A CA 1
ATOM 1324 C C . GLU A 1 165 ? 7.251 5.643 -19.230 1.00 97.50 165 GLU A C 1
ATOM 1326 O O . GLU A 1 165 ? 8.039 5.607 -18.280 1.00 97.50 165 GLU A O 1
ATOM 1331 N N . VAL A 1 166 ? 7.317 4.769 -20.230 1.00 96.62 166 VAL A N 1
ATOM 1332 C CA . VAL A 1 166 ? 8.228 3.627 -20.295 1.00 96.62 166 VAL A CA 1
ATOM 1333 C C . VAL A 1 166 ? 9.133 3.769 -21.515 1.00 96.62 166 VAL A C 1
ATOM 1335 O O . VAL A 1 166 ? 8.632 3.846 -22.641 1.00 96.62 166 VAL A O 1
ATOM 1338 N N . PRO A 1 167 ? 10.463 3.801 -21.340 1.00 95.06 167 PRO A N 1
ATOM 1339 C CA . PRO A 1 167 ? 11.383 3.871 -22.461 1.00 95.06 167 PRO A CA 1
ATOM 1340 C C . PRO A 1 167 ? 11.447 2.512 -23.182 1.00 95.06 167 PRO A C 1
ATOM 1342 O O . PRO A 1 167 ? 10.975 1.506 -22.648 1.00 95.06 167 PRO A O 1
ATOM 1345 N N . PRO A 1 168 ? 12.062 2.445 -24.373 1.00 95.31 168 PRO A N 1
ATOM 1346 C CA . PRO A 1 168 ? 12.266 1.175 -25.062 1.00 95.31 168 PRO A CA 1
ATOM 1347 C C . PRO A 1 168 ? 12.977 0.143 -24.167 1.00 95.31 168 PRO A C 1
ATOM 1349 O O . PRO A 1 168 ? 13.866 0.521 -23.397 1.00 95.31 168 PRO A O 1
ATOM 1352 N N . PRO A 1 169 ? 12.629 -1.149 -24.250 1.00 95.38 169 PRO A N 1
ATOM 1353 C CA . PRO A 1 169 ? 13.271 -2.184 -23.446 1.00 95.38 169 PRO A CA 1
ATOM 1354 C C . PRO A 1 169 ? 14.739 -2.397 -23.849 1.00 95.38 169 PRO A C 1
ATOM 1356 O O . PRO A 1 169 ? 15.158 -2.055 -24.956 1.00 95.38 169 PRO A O 1
ATOM 1359 N N . CYS A 1 170 ? 15.527 -3.021 -22.969 1.00 95.50 170 CYS A N 1
ATOM 1360 C CA . CYS A 1 170 ? 16.885 -3.472 -23.286 1.00 95.50 170 CYS A CA 1
ATOM 1361 C C . CYS A 1 170 ? 16.829 -4.800 -24.063 1.00 95.50 170 CYS A C 1
ATOM 1363 O O . CYS A 1 170 ? 17.092 -5.875 -23.513 1.00 95.50 170 CYS A O 1
ATOM 1365 N N . ASP A 1 171 ? 16.418 -4.731 -25.330 1.00 93.94 171 ASP A N 1
ATOM 1366 C CA . ASP A 1 171 ? 16.151 -5.887 -26.196 1.00 93.94 171 ASP A CA 1
ATOM 1367 C C . ASP A 1 171 ? 17.126 -6.024 -27.381 1.00 93.94 171 ASP A C 1
ATOM 1369 O O . ASP A 1 171 ? 17.028 -6.977 -28.157 1.00 93.94 171 ASP A O 1
ATOM 1373 N N . GLU A 1 172 ? 18.100 -5.121 -27.511 1.00 92.44 172 GLU A N 1
ATOM 1374 C CA . GLU A 1 172 ? 19.115 -5.162 -28.562 1.00 92.44 172 GLU A CA 1
ATOM 1375 C C . GLU A 1 172 ? 20.480 -5.572 -27.995 1.00 92.44 172 GLU A C 1
ATOM 1377 O O . GLU A 1 172 ? 20.994 -4.959 -27.065 1.00 92.44 172 GLU A O 1
ATOM 1382 N N . GLN A 1 173 ? 21.101 -6.613 -28.555 1.00 91.00 173 GLN A N 1
ATOM 1383 C CA . GLN A 1 173 ? 22.455 -7.003 -28.161 1.00 91.00 173 GLN A CA 1
ATOM 1384 C C . GLN A 1 173 ? 23.503 -6.073 -28.776 1.00 91.00 173 GLN A C 1
ATOM 1386 O O . GLN A 1 173 ? 23.518 -5.844 -29.988 1.00 91.00 173 GLN A O 1
ATOM 1391 N N . ILE A 1 174 ? 24.449 -5.620 -27.957 1.00 86.50 174 ILE A N 1
ATOM 1392 C CA . ILE A 1 174 ? 25.596 -4.830 -28.401 1.00 86.50 174 ILE A CA 1
ATOM 1393 C C . ILE A 1 174 ? 26.502 -5.713 -29.264 1.00 86.50 174 ILE A C 1
ATOM 1395 O O . ILE A 1 174 ? 27.113 -6.670 -28.785 1.00 86.50 174 ILE A O 1
ATOM 1399 N N . ARG A 1 175 ? 26.653 -5.356 -30.540 1.00 80.56 175 ARG A N 1
ATOM 1400 C CA . ARG A 1 175 ? 27.589 -6.011 -31.461 1.00 80.56 175 ARG A CA 1
ATOM 1401 C C . ARG A 1 175 ? 28.848 -5.158 -31.585 1.00 80.56 175 ARG A C 1
ATOM 1403 O O . ARG A 1 175 ? 28.806 -4.069 -32.140 1.00 80.56 175 ARG A O 1
ATOM 1410 N N . LYS A 1 176 ? 29.991 -5.670 -31.116 1.00 64.19 176 LYS A N 1
ATOM 1411 C CA . LYS A 1 176 ? 31.317 -5.024 -31.260 1.00 64.19 176 LYS A CA 1
ATOM 1412 C C . LYS A 1 176 ? 31.938 -5.198 -32.661 1.00 64.19 176 LYS A C 1
ATOM 1414 O O . LYS A 1 176 ? 33.150 -5.093 -32.816 1.00 64.19 176 LYS A O 1
ATOM 1419 N N . GLY A 1 177 ? 31.129 -5.503 -33.676 1.00 57.47 177 GLY A N 1
ATOM 1420 C CA . GLY A 1 177 ? 31.578 -5.618 -35.062 1.00 57.47 177 GLY A CA 1
ATOM 1421 C C . GLY A 1 177 ? 31.364 -4.297 -35.790 1.00 57.47 177 GLY A C 1
ATOM 1422 O O . GLY A 1 177 ? 30.226 -3.867 -35.941 1.00 57.47 177 GLY A O 1
ATOM 1423 N N . LEU A 1 178 ? 32.442 -3.671 -36.267 1.00 54.56 178 LEU A N 1
ATOM 1424 C CA . LEU A 1 178 ? 32.393 -2.423 -37.046 1.00 54.56 178 LEU A CA 1
ATOM 1425 C C . LEU A 1 178 ? 31.792 -2.593 -38.453 1.00 54.56 178 LEU A C 1
ATOM 1427 O O . LEU A 1 178 ? 31.640 -1.616 -39.181 1.00 54.56 178 LEU A O 1
ATOM 1431 N N . SER A 1 179 ? 31.428 -3.807 -38.863 1.00 53.75 179 SER A N 1
ATOM 1432 C CA . SER A 1 179 ? 30.946 -4.057 -40.214 1.00 53.75 179 SER A CA 1
ATOM 1433 C C . SER A 1 179 ? 29.973 -5.233 -40.271 1.00 53.75 179 SER A C 1
ATOM 1435 O O . SER A 1 179 ? 30.204 -6.298 -39.707 1.00 53.75 179 SER A O 1
ATOM 1437 N N . LYS A 1 180 ? 28.908 -5.077 -41.070 1.00 51.28 180 LYS A N 1
ATOM 1438 C CA . LYS A 1 180 ? 28.173 -6.207 -41.679 1.00 51.28 180 LYS A CA 1
ATOM 1439 C C . LYS A 1 180 ? 29.066 -7.054 -42.607 1.00 51.28 180 LYS A C 1
ATOM 1441 O O . LYS A 1 180 ? 28.632 -8.093 -43.090 1.00 51.28 180 LYS A O 1
ATOM 1446 N N . TYR A 1 181 ? 30.283 -6.587 -42.877 1.00 51.97 181 TYR A N 1
ATOM 1447 C CA . TYR A 1 181 ? 31.264 -7.194 -43.763 1.00 51.97 181 TYR A CA 1
ATOM 1448 C C . TYR A 1 181 ? 32.316 -7.946 -42.955 1.00 51.97 181 TYR A C 1
ATOM 1450 O O . TYR A 1 181 ? 32.959 -7.375 -42.079 1.00 51.97 181 TYR A O 1
ATOM 1458 N N . VAL A 1 182 ? 32.534 -9.213 -43.279 1.00 57.88 182 VAL A N 1
ATOM 1459 C CA . VAL A 1 182 ? 33.750 -9.916 -42.870 1.00 57.88 182 VAL A CA 1
ATOM 1460 C C . VAL A 1 182 ? 34.886 -9.372 -43.740 1.00 57.88 182 VAL A C 1
ATOM 1462 O O . VAL A 1 182 ? 34.773 -9.384 -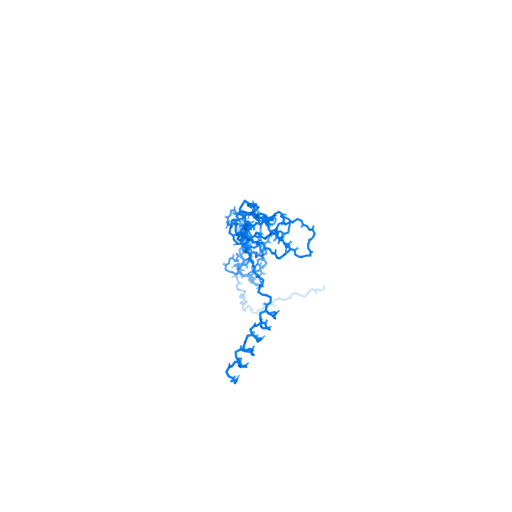44.966 1.00 57.88 182 VAL A O 1
ATOM 1465 N N . ILE A 1 183 ? 35.961 -8.856 -43.134 1.00 61.31 183 ILE A N 1
ATOM 1466 C CA . ILE A 1 183 ? 37.165 -8.483 -43.890 1.00 61.31 183 ILE A CA 1
ATOM 1467 C C . ILE A 1 183 ? 37.833 -9.787 -44.331 1.00 61.31 183 ILE A C 1
ATOM 1469 O O . ILE A 1 183 ? 38.506 -10.449 -43.544 1.00 61.31 183 ILE A O 1
ATOM 1473 N N . TYR A 1 184 ? 37.641 -10.168 -45.590 1.00 54.16 184 TYR A N 1
ATOM 1474 C CA . TYR A 1 184 ? 38.445 -11.211 -46.212 1.00 54.16 184 TYR A CA 1
ATOM 1475 C C . TYR A 1 184 ? 39.740 -10.573 -46.712 1.00 54.16 184 TYR A C 1
ATOM 1477 O O . TYR A 1 184 ? 39.741 -9.837 -47.697 1.00 54.16 184 TYR A O 1
ATOM 1485 N N . HIS A 1 185 ? 40.862 -10.860 -46.051 1.00 57.22 185 HIS A N 1
ATOM 1486 C CA . HIS A 1 185 ? 42.162 -10.673 -46.684 1.00 57.22 185 HIS A CA 1
ATOM 1487 C C . HIS A 1 185 ? 42.310 -11.748 -47.764 1.00 57.22 185 HIS A C 1
ATOM 1489 O O . HIS A 1 185 ? 42.670 -12.886 -47.474 1.00 57.22 185 HIS A O 1
ATOM 1495 N N . THR A 1 186 ? 42.032 -11.410 -49.023 1.00 57.50 186 THR A N 1
ATOM 1496 C CA . THR A 1 186 ? 42.560 -12.199 -50.141 1.00 57.50 186 THR A CA 1
ATOM 1497 C C . THR A 1 186 ? 44.086 -12.139 -50.066 1.00 57.50 186 THR A C 1
ATOM 1499 O O . THR A 1 186 ? 44.619 -11.027 -50.002 1.00 57.50 186 THR A O 1
ATOM 1502 N N . PRO A 1 187 ? 44.812 -13.273 -50.071 1.00 56.09 187 PRO A N 1
ATOM 1503 C CA . PRO A 1 187 ? 46.267 -13.269 -50.100 1.00 56.09 187 PRO A CA 1
ATOM 1504 C C . PRO A 1 187 ? 46.743 -12.755 -51.464 1.00 56.09 187 PRO A C 1
ATOM 1506 O O . PRO A 1 187 ? 47.045 -13.508 -52.387 1.00 56.09 187 PRO A O 1
ATOM 1509 N N . GLY A 1 188 ? 46.782 -11.433 -51.610 1.00 61.28 188 GLY A N 1
ATOM 1510 C CA . GLY A 1 188 ? 47.578 -10.774 -52.630 1.00 61.28 188 GLY A CA 1
ATOM 1511 C C . GLY A 1 188 ? 49.046 -11.012 -52.299 1.00 61.28 188 GLY A C 1
ATOM 1512 O O . GLY A 1 188 ? 49.454 -10.894 -51.148 1.00 61.28 188 GLY A O 1
ATOM 1513 N N . LYS A 1 189 ? 49.853 -11.359 -53.305 1.00 59.66 189 LYS A N 1
ATOM 1514 C CA . LYS A 1 189 ? 51.265 -11.762 -53.163 1.00 59.66 189 LYS A CA 1
ATOM 1515 C C . LYS A 1 189 ? 52.174 -10.771 -52.403 1.00 59.66 189 LYS A C 1
ATOM 1517 O O . LYS A 1 189 ? 53.322 -11.128 -52.154 1.00 59.66 189 LYS A O 1
ATOM 1522 N N . LYS A 1 190 ? 51.735 -9.546 -52.073 1.00 59.50 190 LYS A N 1
ATOM 1523 C CA . LYS A 1 190 ? 52.522 -8.535 -51.343 1.00 59.50 190 LYS A CA 1
ATOM 1524 C C . LYS A 1 190 ? 51.634 -7.611 -50.502 1.00 59.50 190 LYS A C 1
ATOM 1526 O O . LYS A 1 190 ? 50.587 -7.175 -50.971 1.00 59.50 190 LYS A O 1
ATOM 1531 N N . SER A 1 191 ? 52.138 -7.240 -49.327 1.00 59.09 191 SER A N 1
ATOM 1532 C CA . SER A 1 191 ? 51.610 -6.170 -48.470 1.00 59.09 191 SER A CA 1
ATOM 1533 C C . SER A 1 191 ? 52.617 -5.015 -48.455 1.00 59.09 191 SER A C 1
ATOM 1535 O O . SER A 1 191 ? 53.811 -5.259 -48.280 1.00 59.09 191 SER A O 1
ATOM 1537 N N . LEU A 1 192 ? 52.161 -3.775 -48.658 1.00 52.97 192 LEU A N 1
ATOM 1538 C CA . LEU A 1 192 ? 52.994 -2.574 -48.525 1.00 52.97 192 LEU A CA 1
ATOM 1539 C C . LEU A 1 192 ? 52.839 -1.973 -47.125 1.00 52.97 192 LEU A C 1
ATOM 1541 O O . LEU A 1 192 ? 51.726 -1.857 -46.621 1.00 52.97 192 LEU A O 1
ATOM 1545 N N . TYR A 1 193 ? 53.954 -1.525 -46.555 1.00 50.41 193 TYR A N 1
ATOM 1546 C CA . TYR A 1 193 ? 53.997 -0.722 -45.337 1.00 50.41 193 TYR A CA 1
ATOM 1547 C C . TYR A 1 193 ? 54.836 0.521 -45.617 1.00 50.41 193 TYR A C 1
ATOM 1549 O O . TYR A 1 193 ? 55.920 0.417 -46.195 1.00 50.41 193 TYR A O 1
ATOM 1557 N N . PHE A 1 194 ? 54.346 1.686 -45.207 1.00 40.97 194 PHE A N 1
ATOM 1558 C CA . PHE A 1 194 ? 55.108 2.927 -45.256 1.00 40.97 194 PHE A CA 1
ATOM 1559 C C . PHE A 1 194 ? 55.712 3.187 -43.879 1.00 40.97 194 PHE A C 1
ATOM 1561 O O . PHE A 1 194 ? 55.043 3.031 -42.860 1.00 40.97 194 PHE A O 1
ATOM 1568 N N . LYS A 1 195 ? 56.991 3.560 -43.860 1.00 45.25 195 LYS A N 1
ATOM 1569 C CA . LYS A 1 195 ? 57.690 4.031 -42.668 1.00 45.25 195 LYS A CA 1
ATOM 1570 C C . LYS A 1 195 ? 57.879 5.532 -42.839 1.00 45.25 195 LYS A C 1
ATOM 1572 O O . LYS A 1 195 ? 58.550 5.943 -43.785 1.00 45.25 195 LYS A O 1
ATOM 1577 N N . GLU A 1 196 ? 57.255 6.324 -41.976 1.00 41.38 196 GLU A N 1
ATOM 1578 C CA . GLU A 1 196 ? 57.520 7.762 -41.919 1.00 41.38 196 GLU A CA 1
ATOM 1579 C C . GLU A 1 196 ? 58.983 7.978 -41.499 1.00 41.38 196 GLU A C 1
ATOM 1581 O O . GLU A 1 196 ? 59.503 7.256 -40.639 1.00 41.38 196 GLU A O 1
ATOM 1586 N N . LYS A 1 197 ? 59.666 8.892 -42.197 1.00 51.91 197 LYS A N 1
ATOM 1587 C CA . LYS A 1 197 ? 61.029 9.331 -41.881 1.00 51.91 197 LYS A CA 1
ATOM 1588 C C . LYS A 1 197 ? 60.985 10.486 -40.898 1.00 51.91 197 LYS A C 1
ATOM 1590 O O . LYS A 1 197 ? 60.138 11.375 -41.120 1.00 51.91 197 LYS A O 1
#

Sequence (197 aa):
MFRFYQLIIGLLLIFYFLEKYNITFCKDCVNPHNCKHDCYVLEDNKQLCLCNENEKGIDCKETWNVCEKDCNIYGMNESCSMALCKCVPTSDKPYYKCECGDFFKGKNCEIENNPCSFPETNPCLNGTCIFIMKLNRIICKCNNGWTQKNMQSATMLNWGNEKVEVPPPCDEQIRKGLSKYVIYHTPGKKSLYFKEK

Secondary structure (DSSP, 8-state):
-HHHHHHHHHHHHHHHHHHHS-----EEPPSS-S-SS-EEE-TTS-EEE---TTEESTTS-EE--TTTT----TT--S-HHHHSSSEEE-SSTTSEEE---TTEESTTS-EE-STTSSGGG-TTBSEEEEEEGGGTEEEEEEPTTEE--TTPPPEEEEETTEEEEEPPPB-EE----S-SS-------S--------